Protein 4HYN (pdb70)

Radius of gyration: 26.07 Å; Cα contacts (8 Å, |Δi|>4): 715; chains: 2; bounding box: 44×56×79 Å

Structure (mmCIF, N/CA/C/O backbone):
data_4HYN
#
_entry.id   4HYN
#
_cell.length_a   49.750
_cell.length_b   85.890
_cell.length_c   119.940
_cell.angle_alpha   90.00
_cell.angle_beta   90.00
_cell.angle_gamma   90.00
#
_symmetry.space_group_name_H-M   'P 21 21 21'
#
loop_
_entity.id
_entity.type
_entity.pdbx_description
1 polymer 'CheC, inhibitor of MCP methylation / FliN fusion protein'
2 water water
#
loop_
_atom_site.group_PDB
_atom_site.id
_atom_site.type_symbol
_atom_site.label_atom_id
_atom_site.label_alt_id
_atom_site.label_comp_id
_atom_site.label_asym_id
_atom_site.label_entity_id
_atom_site.label_seq_id
_atom_site.pdbx_PDB_ins_code
_atom_site.Cartn_x
_atom_site.Cartn_y
_atom_site.Cartn_z
_atom_site.occupancy
_atom_site.B_iso_or_equiv
_atom_site.auth_seq_id
_atom_site.auth_comp_id
_atom_site.auth_asym_id
_atom_site.auth_atom_id
_atom_site.pdbx_PDB_model_num
ATOM 1 N N . ALA A 1 1 A -13.867 35.520 11.520 1.00 41.95 1 ALA A N 1
ATOM 2 C CA . ALA A 1 1 A -13.095 36.251 12.568 1.00 42.16 1 ALA A CA 1
ATOM 3 C C . ALA A 1 1 A -12.964 35.441 13.869 1.00 41.19 1 ALA A C 1
ATOM 4 O O . ALA A 1 1 A -11.857 35.243 14.373 1.00 42.04 1 ALA A O 1
ATOM 14 N N . VAL A 1 3 ? -12.935 32.076 15.785 1.00 28.94 24 VAL A N 1
ATOM 15 C CA . VAL A 1 3 ? -12.714 30.658 15.554 1.00 24.67 24 VAL A CA 1
ATOM 16 C C . VAL A 1 3 ? -13.321 29.699 16.575 1.00 22.25 24 VAL A C 1
ATOM 17 O O . VAL A 1 3 ? -13.537 28.537 16.260 1.00 24.17 24 VAL A O 1
ATOM 21 N N . LEU A 1 4 ? -13.605 30.173 17.783 1.00 18.43 25 LEU A N 1
ATOM 22 C CA . LEU A 1 4 ? -14.165 29.313 18.828 1.00 17.42 25 LEU A CA 1
ATOM 23 C C . LEU A 1 4 ? -15.693 29.207 18.830 1.00 17.34 25 LEU A C 1
ATOM 24 O O . LEU A 1 4 ? -16.386 30.213 18.952 1.00 18.05 25 LEU A O 1
ATOM 29 N N . THR A 1 5 ? -16.209 27.983 18.730 1.00 17.07 26 THR A N 1
ATOM 30 C CA . THR A 1 5 ? -17.656 27.748 18.736 1.00 16.25 26 THR A CA 1
ATOM 31 C C . THR A 1 5 ? -18.199 27.737 20.155 1.00 16.67 26 THR A C 1
ATOM 32 O O . THR A 1 5 ? -17.445 27.622 21.123 1.00 17.08 26 THR A O 1
ATOM 36 N N . PRO A 1 6 ? -19.524 27.868 20.302 1.00 16.25 27 PRO A N 1
ATOM 37 C CA . PRO A 1 6 ? -20.094 27.852 21.651 1.00 16.85 27 PRO A CA 1
ATOM 38 C C . PRO A 1 6 ? -19.773 26.546 22.384 1.00 18.43 27 PRO A C 1
ATOM 39 O O . PRO A 1 6 ? -19.562 26.552 23.600 1.00 19.82 27 PRO A O 1
ATOM 43 N N . GLU A 1 7 ? -19.694 25.442 21.638 1.00 19.60 28 GLU A N 1
ATOM 44 C CA . GLU A 1 7 ? -19.362 24.137 22.218 1.00 21.40 28 GLU A CA 1
ATOM 45 C C . GLU A 1 7 ? -17.970 24.152 22.833 1.00 20.58 28 GLU A C 1
ATOM 46 O O . GLU A 1 7 ? -17.767 23.634 23.934 1.00 19.99 28 GLU A O 1
ATOM 52 N N . GLU A 1 8 ? -17.011 24.736 22.115 1.00 20.35 29 GLU A N 1
ATOM 53 C CA . GLU A 1 8 ? -15.635 24.819 22.600 1.00 20.29 29 GLU A CA 1
ATOM 54 C C . GLU A 1 8 ? -15.543 25.703 23.838 1.00 20.94 29 GLU A C 1
ATOM 55 O O . GLU A 1 8 ? -14.800 25.395 24.767 1.00 20.41 29 GLU A O 1
ATOM 61 N N . LYS A 1 9 ? -16.317 26.787 23.856 1.00 21.21 30 LYS A N 1
ATOM 62 C CA . LYS A 1 9 ? -16.345 27.683 25.003 1.00 20.81 30 LYS A CA 1
ATOM 63 C C . LYS A 1 9 ? -17.004 26.973 26.183 1.00 20.82 30 LYS A C 1
ATOM 64 O O . LYS A 1 9 ? -16.609 27.184 27.323 1.00 21.02 30 LYS A O 1
ATOM 70 N N . ASP A 1 10 ? -18.033 26.168 25.913 1.00 21.27 31 ASP A N 1
ATOM 71 C CA . ASP A 1 10 ? -18.713 25.419 26.976 1.00 22.24 31 ASP A CA 1
ATOM 72 C C . ASP A 1 10 ? -17.771 24.375 27.590 1.00 19.53 31 ASP A C 1
ATOM 73 O O . ASP A 1 10 ? -17.820 24.119 28.792 1.00 18.00 31 ASP A O 1
ATOM 86 N N . ILE A 1 12 ? -14.522 24.681 27.789 1.00 18.02 33 ILE A N 1
ATOM 87 C CA . ILE A 1 12 ? -13.585 25.482 28.573 1.00 17.12 33 ILE A CA 1
ATOM 88 C C . ILE A 1 12 ? -14.124 25.682 29.985 1.00 18.55 33 ILE A C 1
ATOM 89 O O . ILE A 1 12 ? -13.390 25.543 30.966 1.00 18.23 33 ILE A O 1
ATOM 94 N N . GLY A 1 13 ? -15.406 26.035 30.072 1.00 18.00 34 GLY A N 1
ATOM 95 C CA . GLY A 1 13 ? -16.027 26.258 31.362 1.00 18.32 34 GLY A CA 1
ATOM 96 C C . GLY A 1 13 ? -16.141 24.989 32.182 1.00 18.53 34 GLY A C 1
ATOM 97 O O . GLY A 1 13 ? -15.855 24.980 33.379 1.00 19.41 34 GLY A O 1
ATOM 98 N N . GLU A 1 14 ? -16.539 23.907 31.526 1.00 18.09 35 GLU A N 1
ATOM 99 C CA . GLU A 1 14 ? -16.707 22.631 32.190 1.00 18.92 35 GLU A CA 1
ATOM 100 C C . GLU A 1 14 ? -15.396 22.046 32.701 1.00 19.67 35 GLU A C 1
ATOM 101 O O . GLU A 1 14 ? -15.287 21.718 33.883 1.00 19.38 35 GLU A O 1
ATOM 107 N N . ILE A 1 15 ? -14.388 21.955 31.838 1.00 20.75 36 ILE A N 1
ATOM 108 C CA . ILE A 1 15 ? -13.101 21.421 32.266 1.00 21.33 36 ILE A CA 1
ATOM 109 C C . ILE A 1 15 ? -12.448 22.399 33.261 1.00 22.27 36 ILE A C 1
ATOM 110 O O . ILE A 1 15 ? -11.726 21.986 34.164 1.00 23.85 36 ILE A O 1
ATOM 115 N N . GLY A 1 16 ? -12.745 23.689 33.114 1.00 21.93 37 GLY A N 1
ATOM 116 C CA . GLY A 1 16 ? -12.204 24.696 34.015 1.00 18.80 37 GLY A CA 1
ATOM 117 C C . GLY A 1 16 ? -12.746 24.498 35.421 1.00 17.70 37 GLY A C 1
ATOM 118 O O . GLY A 1 16 ? -12.017 24.663 36.392 1.00 17.30 37 GLY A O 1
ATOM 119 N N . ASN A 1 17 ? -14.021 24.135 35.539 1.00 14.92 38 ASN A N 1
ATOM 120 C CA . ASN A 1 17 ? -14.612 23.902 36.853 1.00 16.02 38 ASN A CA 1
ATOM 121 C C . ASN A 1 17 ? -13.989 22.678 37.525 1.00 16.00 38 ASN A C 1
ATOM 122 O O . ASN A 1 17 ? -13.788 22.662 38.743 1.00 16.58 38 ASN A O 1
ATOM 127 N N . ILE A 1 18 ? -13.655 21.673 36.726 1.00 13.56 39 ILE A N 1
ATOM 128 C CA . ILE A 1 18 ? -13.062 20.459 37.249 1.00 14.25 39 ILE A CA 1
ATOM 129 C C . ILE A 1 18 ? -11.582 20.627 37.560 1.00 15.10 39 ILE A C 1
ATOM 130 O O . ILE A 1 18 ? -11.141 20.352 38.671 1.00 14.99 39 ILE A O 1
ATOM 135 N N . ALA A 1 19 ? -10.816 21.081 36.577 1.00 16.48 40 ALA A N 1
ATOM 136 C CA . ALA A 1 19 ? -9.381 21.265 36.758 1.00 19.04 40 ALA A CA 1
ATOM 137 C C . ALA A 1 19 ? -9.066 22.324 37.815 1.00 22.02 40 ALA A C 1
ATOM 138 O O . ALA A 1 19 ? -8.436 22.015 38.829 1.00 23.29 40 ALA A O 1
ATOM 148 N N . GLY A 1 21 ? -11.008 23.510 39.858 1.00 21.64 42 GLY A N 1
ATOM 149 C CA . GLY A 1 21 ? -11.701 23.117 41.069 1.00 19.62 42 GLY A CA 1
ATOM 150 C C . GLY A 1 21 ? -10.817 22.168 41.857 1.00 19.38 42 GLY A C 1
ATOM 151 O O . GLY A 1 21 ? -10.842 22.154 43.081 1.00 18.11 42 GLY A O 1
ATOM 152 N N . SER A 1 22 ? -10.031 21.369 41.139 1.00 19.77 43 SER A N 1
ATOM 153 C CA . SER A 1 22 ? -9.107 20.426 41.759 1.00 19.73 43 SER A CA 1
ATOM 154 C C . SER A 1 22 ? -7.967 21.237 42.399 1.00 18.00 43 SER A C 1
ATOM 155 O O . SER A 1 22 ? -7.533 20.958 43.519 1.00 16.39 43 SER A O 1
ATOM 158 N N . ALA A 1 23 ? -7.536 22.281 41.700 1.00 16.89 44 ALA A N 1
ATOM 159 C CA . ALA A 1 23 ? -6.482 23.158 42.193 1.00 19.24 44 ALA A CA 1
ATOM 160 C C . ALA A 1 23 ? -6.925 23.845 43.488 1.00 20.57 44 ALA A C 1
ATOM 161 O O . ALA A 1 23 ? -6.109 24.122 44.367 1.00 20.32 44 ALA A O 1
ATOM 163 N N . ALA A 1 24 ? -8.227 24.101 43.594 1.00 22.01 45 ALA A N 1
ATOM 164 C CA . ALA A 1 24 ? -8.808 24.752 44.762 1.00 23.14 45 ALA A CA 1
ATOM 165 C C . ALA A 1 24 ? -8.855 23.815 45.961 1.00 24.42 45 ALA A C 1
ATOM 166 O O . ALA A 1 24 ? -8.650 24.247 47.103 1.00 23.80 45 ALA A O 1
ATOM 168 N N . THR A 1 25 ? -9.106 22.536 45.687 1.00 24.51 46 THR A N 1
ATOM 169 C CA . THR A 1 25 ? -9.191 21.514 46.723 1.00 25.58 46 THR A CA 1
ATOM 170 C C . THR A 1 25 ? -7.853 21.237 47.402 1.00 26.63 46 THR A C 1
ATOM 171 O O . THR A 1 25 ? -7.811 21.023 48.616 1.00 27.34 46 THR A O 1
ATOM 175 N N . THR A 1 26 ? -6.770 21.207 46.625 1.00 28.00 47 THR A N 1
ATOM 176 C CA . THR A 1 26 ? -5.443 20.973 47.198 1.00 29.79 47 THR A CA 1
ATOM 177 C C . THR A 1 26 ? -5.024 22.221 47.967 1.00 28.86 47 THR A C 1
ATOM 178 O O . THR A 1 26 ? -4.397 22.137 49.018 1.00 29.79 47 THR A O 1
ATOM 182 N N . LEU A 1 27 ? -5.413 23.375 47.437 1.00 28.96 48 LEU A N 1
ATOM 183 C CA . LEU A 1 27 ? -5.127 24.668 48.039 1.00 28.06 48 LEU A CA 1
ATOM 184 C C . LEU A 1 27 ? -5.854 24.736 49.371 1.00 27.95 48 LEU A C 1
ATOM 185 O O . LEU A 1 27 ? -5.332 25.241 50.362 1.00 28.18 48 LEU A O 1
ATOM 190 N N . SER A 1 28 ? -7.067 24.199 49.371 1.00 28.29 49 SER A N 1
ATOM 191 C CA . SER A 1 28 ? -7.918 24.163 50.543 1.00 28.99 49 SER A CA 1
ATOM 192 C C . SER A 1 28 ? -7.334 23.216 51.577 1.00 31.38 49 SER A C 1
ATOM 193 O O . SER A 1 28 ? -7.527 23.391 52.776 1.00 29.70 49 SER A O 1
ATOM 204 N N . ILE A 1 30 ? -4.090 22.566 51.947 1.00 36.43 51 ILE A N 1
ATOM 205 C CA . ILE A 1 30 ? -2.888 23.208 52.460 1.00 36.72 51 ILE A CA 1
ATOM 206 C C . ILE A 1 30 ? -3.308 24.200 53.547 1.00 36.55 51 ILE A C 1
ATOM 207 O O . ILE A 1 30 ? -2.683 24.279 54.618 1.00 35.70 51 ILE A O 1
ATOM 212 N N . LEU A 1 31 ? -4.346 24.976 53.239 1.00 36.75 52 LEU A N 1
ATOM 213 C CA . LEU A 1 31 ? -4.904 25.960 54.164 1.00 37.26 52 LEU A CA 1
ATOM 214 C C . LEU A 1 31 ? -6.010 25.248 54.947 1.00 38.19 52 LEU A C 1
ATOM 215 O O . LEU A 1 31 ? -6.345 24.098 54.648 1.00 40.04 52 LEU A O 1
ATOM 220 N N . GLY A 1 32 ? -6.584 25.883 55.957 1.00 38.24 53 GLY A N 1
ATOM 221 C CA . GLY A 1 32 ? -7.624 25.171 56.692 1.00 37.43 53 GLY A CA 1
ATOM 222 C C . GLY A 1 32 ? -9.003 25.694 56.367 1.00 35.29 53 GLY A C 1
ATOM 223 O O . GLY A 1 32 ? -9.932 25.537 57.160 1.00 35.98 53 GLY A O 1
ATOM 224 N N . ARG A 1 33 ? -9.122 26.311 55.193 1.00 34.18 54 ARG A N 1
ATOM 225 C CA . ARG A 1 33 ? -10.364 26.927 54.748 1.00 33.39 54 ARG A CA 1
ATOM 226 C C . ARG A 1 33 ? -10.958 26.295 53.498 1.00 32.30 54 ARG A C 1
ATOM 227 O O . ARG A 1 33 ? -10.243 25.752 52.641 1.00 31.48 54 ARG A O 1
ATOM 235 N N . ASP A 1 34 ? -12.280 26.375 53.409 1.00 30.19 55 ASP A N 1
ATOM 236 C CA . ASP A 1 34 ? -13.007 25.868 52.261 1.00 30.30 55 ASP A CA 1
ATOM 237 C C . ASP A 1 34 ? -12.816 26.845 51.109 1.00 29.40 55 ASP A C 1
ATOM 238 O O . ASP A 1 34 ? -12.872 28.060 51.297 1.00 28.65 55 ASP A O 1
ATOM 243 N N . ILE A 1 35 ? -12.549 26.314 49.923 1.00 27.77 56 ILE A N 1
ATOM 244 C CA . ILE A 1 35 ? -12.348 27.165 48.764 1.00 25.82 56 ILE A CA 1
ATOM 245 C C . ILE A 1 35 ? -13.124 26.641 47.573 1.00 25.20 56 ILE A C 1
ATOM 246 O O . ILE A 1 35 ? -13.012 25.474 47.205 1.00 25.42 56 ILE A O 1
ATOM 251 N N . HIS A 1 36 ? -13.939 27.510 46.995 1.00 24.89 57 HIS A N 1
ATOM 252 C CA . HIS A 1 36 ? -14.740 27.141 45.845 1.00 25.53 57 HIS A CA 1
ATOM 253 C C . HIS A 1 36 ? -14.402 28.011 44.645 1.00 24.53 57 HIS A C 1
ATOM 254 O O . HIS A 1 36 ? -14.083 29.192 44.785 1.00 25.58 57 HIS A O 1
ATOM 261 N N . ILE A 1 37 ? -14.482 27.423 43.461 1.00 23.77 58 ILE A N 1
ATOM 262 C CA . ILE A 1 37 ? -14.194 28.147 42.238 1.00 25.07 58 ILE A CA 1
ATOM 263 C C . ILE A 1 37 ? -15.271 27.951 41.174 1.00 23.87 58 ILE A C 1
ATOM 264 O O . ILE A 1 37 ? -15.846 26.876 41.038 1.00 25.06 58 ILE A O 1
ATOM 269 N N . THR A 1 38 ? -15.571 29.031 40.465 1.00 23.48 59 THR A N 1
ATOM 270 C CA . THR A 1 38 ? -16.579 29.045 39.413 1.00 23.12 59 THR A CA 1
ATOM 271 C C . THR A 1 38 ? -15.993 29.744 38.182 1.00 19.91 59 THR A C 1
ATOM 272 O O . THR A 1 38 ? -15.011 30.469 38.293 1.00 18.93 59 THR A O 1
ATOM 276 N N . VAL A 1 39 ? -16.563 29.477 37.011 1.00 18.20 60 VAL A N 1
ATOM 277 C CA . VAL A 1 39 ? -16.104 30.082 35.759 1.00 18.15 60 VAL A CA 1
ATOM 278 C C . VAL A 1 39 ? -17.253 30.836 35.088 1.00 19.15 60 VAL A C 1
ATOM 279 O O . VAL A 1 39 ? -17.892 30.321 34.163 1.00 20.52 60 VAL A O 1
ATOM 283 N N . PRO A 1 40 ? -17.501 32.087 35.511 1.00 18.94 61 PRO A N 1
ATOM 284 C CA . PRO A 1 40 ? -18.586 32.903 34.946 1.00 19.48 61 PRO A CA 1
ATOM 285 C C . PRO A 1 40 ? -18.403 33.335 33.495 1.00 19.66 61 PRO A C 1
ATOM 286 O O . PRO A 1 40 ? -19.371 33.439 32.749 1.00 22.09 61 PRO A O 1
ATOM 290 N N . THR A 1 41 ? -17.161 33.537 33.081 1.00 18.69 62 THR A N 1
ATOM 291 C CA . THR A 1 41 ? -16.907 34.027 31.738 1.00 17.30 62 THR A CA 1
ATOM 292 C C . THR A 1 41 ? -15.840 33.299 30.920 1.00 15.02 62 THR A C 1
ATOM 293 O O . THR A 1 41 ? -14.895 32.739 31.469 1.00 12.15 62 THR A O 1
ATOM 297 N N . VAL A 1 42 ? -16.071 33.251 29.606 1.00 13.49 63 VAL A N 1
ATOM 298 C CA . VAL A 1 42 ? -15.155 32.667 28.624 1.00 13.70 63 VAL A CA 1
ATOM 299 C C . VAL A 1 42 ? -15.278 33.596 27.415 1.00 14.07 63 VAL A C 1
ATOM 300 O O . VAL A 1 42 ? -16.320 33.665 26.763 1.00 13.44 63 VAL A O 1
ATOM 304 N N . ARG A 1 43 ? -14.207 34.322 27.136 1.00 15.02 64 ARG A N 1
ATOM 305 C CA . ARG A 1 43 ? -14.193 35.299 26.057 1.00 16.24 64 ARG A CA 1
ATOM 306 C C . ARG A 1 43 ? -13.127 35.041 24.993 1.00 16.27 64 ARG A C 1
ATOM 307 O O . ARG A 1 43 ? -11.991 34.717 25.316 1.00 16.39 64 ARG A O 1
ATOM 315 N N . GLU A 1 44 ? -13.515 35.137 23.725 1.00 16.35 65 GLU A N 1
ATOM 316 C CA . GLU A 1 44 ? -12.563 34.956 22.643 1.00 17.61 65 GLU A CA 1
ATOM 317 C C . GLU A 1 44 ? -12.002 36.337 22.345 1.00 19.08 65 GLU A C 1
ATOM 318 O O . GLU A 1 44 ? -12.746 37.314 22.278 1.00 20.24 65 GLU A O 1
ATOM 324 N N . GLU A 1 45 ? -10.693 36.409 22.137 1.00 19.45 66 GLU A N 1
ATOM 325 C CA . GLU A 1 45 ? -10.041 37.688 21.916 1.00 19.81 66 GLU A CA 1
ATOM 326 C C . GLU A 1 45 ? -8.851 37.583 20.969 1.00 18.13 66 GLU A C 1
ATOM 327 O O . GLU A 1 45 ? -8.150 36.576 20.958 1.00 17.35 66 GLU A O 1
ATOM 333 N N . LYS A 1 46 ? -8.653 38.606 20.142 1.00 16.03 67 LYS A N 1
ATOM 334 C CA . LYS A 1 46 ? -7.486 38.629 19.265 1.00 15.74 67 LYS A CA 1
ATOM 335 C C . LYS A 1 46 ? -6.302 38.870 20.209 1.00 13.10 67 LYS A C 1
ATOM 336 O O . LYS A 1 46 ? -6.431 39.607 21.187 1.00 8.94 67 LYS A O 1
ATOM 350 N N . LYS A 1 48 ? -3.678 40.695 19.910 1.00 15.36 69 LYS A N 1
ATOM 351 C CA . LYS A 1 48 ? -3.289 42.098 20.005 1.00 17.06 69 LYS A CA 1
ATOM 352 C C . LYS A 1 48 ? -4.096 42.911 21.004 1.00 17.32 69 LYS A C 1
ATOM 353 O O . LYS A 1 48 ? -3.646 43.971 21.434 1.00 17.98 69 LYS A O 1
ATOM 359 N N . ASN A 1 49 ? -5.276 42.422 21.380 1.00 17.17 70 ASN A N 1
ATOM 360 C CA . ASN A 1 49 ? -6.119 43.148 22.324 1.00 15.95 70 ASN A CA 1
ATOM 361 C C . ASN A 1 49 ? -6.067 42.658 23.763 1.00 16.47 70 ASN A C 1
ATOM 362 O O . ASN A 1 49 ? -6.643 43.297 24.643 1.00 18.61 70 ASN A O 1
ATOM 367 N N . VAL A 1 50 ? -5.373 41.551 24.021 1.00 14.59 71 VAL A N 1
ATOM 368 C CA . VAL A 1 50 ? -5.316 41.010 25.381 1.00 14.20 71 VAL A CA 1
ATOM 369 C C . VAL A 1 50 ? -4.779 41.974 26.441 1.00 14.63 71 VAL A C 1
ATOM 370 O O . VAL A 1 50 ? -5.418 42.172 27.480 1.00 13.16 71 VAL A O 1
ATOM 374 N N . LYS A 1 51 ? -3.626 42.584 26.174 1.00 13.36 72 LYS A N 1
ATOM 375 C CA . LYS A 1 51 ? -3.031 43.516 27.124 1.00 14.59 72 LYS A CA 1
ATOM 376 C C . LYS A 1 51 ? -3.986 44.633 27.558 1.00 16.59 72 LYS A C 1
ATOM 377 O O . LYS A 1 51 ? -4.018 45.004 28.737 1.00 16.99 72 LYS A O 1
ATOM 383 N N . SER A 1 52 ? -4.779 45.152 26.621 1.00 17.55 73 SER A N 1
ATOM 384 C CA . SER A 1 52 ? -5.715 46.230 26.941 1.00 20.48 73 SER A CA 1
ATOM 385 C C . SER A 1 52 ? -6.863 45.794 27.858 1.00 21.68 73 SER A C 1
ATOM 386 O O . SER A 1 52 ? -7.630 46.635 28.331 1.00 23.46 73 SER A O 1
ATOM 389 N N . ASP A 1 53 ? -6.999 44.487 28.086 1.00 21.57 74 ASP A N 1
ATOM 390 C CA . ASP A 1 53 ? -8.046 43.964 28.960 1.00 21.20 74 ASP A CA 1
ATOM 391 C C . ASP A 1 53 ? -7.692 44.126 30.430 1.00 20.98 74 ASP A C 1
ATOM 392 O O . ASP A 1 53 ? -8.575 44.101 31.286 1.00 21.59 74 ASP A O 1
ATOM 397 N N . PHE A 1 54 ? -6.397 44.234 30.721 1.00 20.41 75 PHE A N 1
ATOM 398 C CA . PHE A 1 54 ? -5.921 44.383 32.093 1.00 18.32 75 PHE A CA 1
ATOM 399 C C . PHE A 1 54 ? -5.258 45.737 32.291 1.00 19.63 75 PHE A C 1
ATOM 400 O O . PHE A 1 54 ? -4.713 46.307 31.355 1.00 21.45 75 PHE A O 1
ATOM 408 N N . SER A 1 55 ? -5.301 46.243 33.519 1.00 20.18 76 SER A N 1
ATOM 409 C CA . SER A 1 55 ? -4.690 47.527 33.843 1.00 21.97 76 SER A CA 1
ATOM 410 C C . SER A 1 55 ? -3.916 47.406 35.150 1.00 20.90 76 SER A C 1
ATOM 411 O O . SER A 1 55 ? -4.081 46.437 35.894 1.00 20.84 76 SER A O 1
ATOM 414 N N . GLY A 1 56 ? -3.062 48.384 35.420 1.00 20.52 77 GLY A N 1
ATOM 415 C CA . GLY A 1 56 ? -2.278 48.359 36.641 1.00 21.70 77 GLY A CA 1
ATOM 416 C C . GLY A 1 56 ? -1.169 47.324 36.637 1.00 22.31 77 GLY A C 1
ATOM 417 O O . GLY A 1 56 ? -0.982 46.596 35.667 1.00 23.72 77 GLY A O 1
ATOM 418 N N . GLU A 1 57 ? -0.413 47.285 37.725 1.00 23.58 78 GLU A N 1
ATOM 419 C CA . GLU A 1 57 ? 0.696 46.350 37.872 1.00 24.91 78 GLU A CA 1
ATOM 420 C C . GLU A 1 57 ? 0.124 45.041 38.423 1.00 24.11 78 GLU A C 1
ATOM 421 O O . GLU A 1 57 ? -0.486 45.030 39.493 1.00 24.32 78 GLU A O 1
ATOM 427 N N . GLN A 1 58 ? 0.286 43.954 37.672 1.00 22.06 79 GLN A N 1
ATOM 428 C CA . GLN A 1 58 ? -0.234 42.656 38.085 1.00 20.61 79 GLN A CA 1
ATOM 429 C C . GLN A 1 58 ? 0.777 41.517 38.008 1.00 20.57 79 GLN A C 1
ATOM 430 O O . GLN A 1 58 ? 1.877 41.678 37.487 1.00 20.86 79 GLN A O 1
ATOM 436 N N . VAL A 1 59 ? 0.388 40.358 38.529 1.00 19.89 80 VAL A N 1
ATOM 437 C CA . VAL A 1 59 ? 1.250 39.187 38.529 1.00 18.30 80 VAL A CA 1
ATOM 438 C C . VAL A 1 59 ? 0.776 38.173 37.502 1.00 18.71 80 VAL A C 1
ATOM 439 O O . VAL A 1 59 ? -0.398 37.814 37.477 1.00 19.23 80 VAL A O 1
ATOM 443 N N . VAL A 1 60 ? 1.680 37.755 36.621 1.00 18.31 81 VAL A N 1
ATOM 444 C CA . VAL A 1 60 ? 1.341 36.770 35.607 1.00 18.61 81 VAL A CA 1
ATOM 445 C C . VAL A 1 60 ? 2.129 35.506 35.884 1.00 20.50 81 VAL A C 1
ATOM 446 O O . VAL A 1 60 ? 3.351 35.543 36.061 1.00 21.59 81 VAL A O 1
ATOM 450 N N . VAL A 1 61 ? 1.405 34.401 36.020 1.00 21.22 82 VAL A N 1
ATOM 451 C CA . VAL A 1 61 ? 2.017 33.111 36.293 1.00 21.79 82 VAL A CA 1
ATOM 452 C C . VAL A 1 61 ? 1.785 32.268 35.054 1.00 22.39 82 VAL A C 1
ATOM 453 O O . VAL A 1 61 ? 0.642 32.026 34.667 1.00 25.26 82 VAL A O 1
ATOM 457 N N . SER A 1 62 ? 2.868 31.850 34.411 1.00 21.24 83 SER A N 1
ATOM 458 C CA . SER A 1 62 ? 2.743 31.052 33.206 1.00 21.43 83 SER A CA 1
ATOM 459 C C . SER A 1 62 ? 3.390 29.685 33.322 1.00 20.86 83 SER A C 1
ATOM 460 O O . SER A 1 62 ? 4.388 29.498 34.025 1.00 22.16 83 SER A O 1
ATOM 463 N N . VAL A 1 63 ? 2.817 28.741 32.594 1.00 18.54 84 VAL A N 1
ATOM 464 C CA . VAL A 1 63 ? 3.289 27.378 32.580 1.00 19.23 84 VAL A CA 1
ATOM 465 C C . VAL A 1 63 ? 3.302 26.890 31.121 1.00 20.50 84 VAL A C 1
ATOM 466 O O . VAL A 1 63 ? 2.441 27.254 30.313 1.00 19.47 84 VAL A O 1
ATOM 470 N N . GLU A 1 64 ? 4.329 26.131 30.768 1.00 22.22 85 GLU A N 1
ATOM 471 C CA . GLU A 1 64 ? 4.457 25.616 29.414 1.00 24.40 85 GLU A CA 1
ATOM 472 C C . GLU A 1 64 ? 3.984 24.168 29.352 1.00 25.10 85 GLU A C 1
ATOM 473 O O . GLU A 1 64 ? 4.414 23.332 30.148 1.00 24.13 85 GLU A O 1
ATOM 479 N N . TYR A 1 65 ? 3.078 23.889 28.419 1.00 26.65 86 TYR A N 1
ATOM 480 C CA . TYR A 1 65 ? 2.544 22.542 28.230 1.00 28.87 86 TYR A CA 1
ATOM 481 C C . TYR A 1 65 ? 3.407 21.710 27.291 1.00 29.74 86 TYR A C 1
ATOM 482 O O . TYR A 1 65 ? 3.823 22.182 26.234 1.00 31.18 86 TYR A O 1
ATOM 491 N N . THR A 1 66 ? 3.646 20.459 27.670 1.00 31.60 87 THR A N 1
ATOM 492 C CA . THR A 1 66 ? 4.455 19.549 26.868 1.00 34.19 87 THR A CA 1
ATOM 493 C C . THR A 1 66 ? 3.804 18.164 26.733 1.00 34.35 87 THR A C 1
ATOM 494 O O . THR A 1 66 ? 3.107 17.711 27.642 1.00 33.85 87 THR A O 1
ATOM 498 N N . GLU A 1 67 ? 4.031 17.523 25.582 1.00 35.27 88 GLU A N 1
ATOM 499 C CA . GLU A 1 67 ? 3.497 16.195 25.233 1.00 36.57 88 GLU A CA 1
ATOM 500 C C . GLU A 1 67 ? 2.035 15.977 25.603 1.00 35.63 88 GLU A C 1
ATOM 501 O O . GLU A 1 67 ? 1.698 15.751 26.762 1.00 37.58 88 GLU A O 1
ATOM 507 N N . GLY A 1 68 ? 1.173 15.996 24.597 1.00 33.52 89 GLY A N 1
ATOM 508 C CA . GLY A 1 68 ? -0.250 15.843 24.847 1.00 31.45 89 GLY A CA 1
ATOM 509 C C . GLY A 1 68 ? -0.840 17.170 24.432 1.00 29.74 89 GLY A C 1
ATOM 510 O O . GLY A 1 68 ? -1.748 17.232 23.604 1.00 29.75 89 GLY A O 1
ATOM 511 N N . LEU A 1 69 ? -0.303 18.234 25.021 1.00 26.98 90 LEU A N 1
ATOM 512 C CA . LEU A 1 69 ? -0.692 19.603 24.707 1.00 25.96 90 LEU A CA 1
ATOM 513 C C . LEU A 1 69 ? 0.593 20.412 24.624 1.00 26.53 90 LEU A C 1
ATOM 514 O O . LEU A 1 69 ? 1.563 20.121 25.327 1.00 25.86 90 LEU A O 1
ATOM 519 N N . GLU A 1 70 ? 0.616 21.389 23.726 1.00 27.06 91 GLU A N 1
ATOM 520 C CA . GLU A 1 70 ? 1.782 22.251 23.559 1.00 27.33 91 GLU A CA 1
ATOM 521 C C . GLU A 1 70 ? 1.331 23.692 23.498 1.00 24.87 91 GLU A C 1
ATOM 522 O O . GLU A 1 70 ? 0.515 24.065 22.664 1.00 24.90 91 GLU A O 1
ATOM 528 N N . GLY A 1 71 ? 1.855 24.505 24.398 1.00 24.35 92 GLY A N 1
ATOM 529 C CA . GLY A 1 71 ? 1.477 25.897 24.403 1.00 20.98 92 GLY A CA 1
ATOM 530 C C . GLY A 1 71 ? 1.675 26.560 25.743 1.00 20.00 92 GLY A C 1
ATOM 531 O O . GLY A 1 71 ? 1.999 25.910 26.749 1.00 17.60 92 GLY A O 1
ATOM 532 N N . LEU A 1 72 ? 1.474 27.873 25.740 1.00 18.02 93 LEU A N 1
ATOM 533 C CA . LEU A 1 72 ? 1.622 28.683 26.928 1.00 17.61 93 LEU A CA 1
ATOM 534 C C . LEU A 1 72 ? 0.278 28.852 27.635 1.00 16.94 93 LEU A C 1
ATOM 535 O O . LEU A 1 72 ? -0.747 29.078 27.002 1.00 17.24 93 LEU A O 1
ATOM 540 N N . ASN A 1 73 ? 0.301 28.704 28.952 1.00 18.14 94 ASN A N 1
ATOM 541 C CA . ASN A 1 73 ? -0.883 28.823 29.792 1.00 18.83 94 ASN A CA 1
ATOM 542 C C . ASN A 1 73 ? -0.541 29.932 30.789 1.00 17.71 94 ASN A C 1
ATOM 543 O O . ASN A 1 73 ? 0.378 29.796 31.599 1.00 16.51 94 ASN A O 1
ATOM 548 N N . VAL A 1 74 ? -1.293 31.025 30.718 1.00 15.58 95 VAL A N 1
ATOM 549 C CA . VAL A 1 74 ? -1.052 32.184 31.561 1.00 14.08 95 VAL A CA 1
ATOM 550 C C . VAL A 1 74 ? -2.161 32.512 32.545 1.00 14.85 95 VAL A C 1
ATOM 551 O O . VAL A 1 74 ? -3.337 32.515 32.189 1.00 14.83 95 VAL A O 1
ATOM 555 N N . LEU A 1 75 ? -1.764 32.793 33.785 1.00 14.32 96 LEU A N 1
ATOM 556 C CA . LEU A 1 75 ? -2.690 33.184 34.842 1.00 15.13 96 LEU A CA 1
ATOM 557 C C . LEU A 1 75 ? -2.376 34.630 35.207 1.00 15.55 96 LEU A C 1
ATOM 558 O O . LEU A 1 75 ? -1.211 34.988 35.404 1.00 13.73 96 LEU A O 1
ATOM 563 N N . VAL A 1 76 ? -3.411 35.458 35.277 1.00 15.22 97 VAL A N 1
ATOM 564 C CA . VAL A 1 76 ? -3.246 36.868 35.608 1.00 14.98 97 VAL A CA 1
ATOM 565 C C . VAL A 1 76 ? -3.955 37.178 36.920 1.00 16.42 97 VAL A C 1
ATOM 566 O O . VAL A 1 76 ? -5.183 37.117 37.010 1.00 17.16 97 VAL A O 1
ATOM 570 N N . LEU A 1 77 ? -3.162 37.510 37.932 1.00 17.73 98 LEU A N 1
ATOM 571 C CA . LEU A 1 77 ? -3.670 37.822 39.262 1.00 19.53 98 LEU A CA 1
ATOM 572 C C . LEU A 1 77 ? -3.295 39.251 39.661 1.00 20.91 98 LEU A C 1
ATOM 573 O O . LEU A 1 77 ? -2.165 39.699 39.426 1.00 19.94 98 LEU A O 1
ATOM 578 N N . ASP A 1 78 ? -4.234 39.963 40.279 1.00 21.88 99 ASP A N 1
ATOM 579 C CA . ASP A 1 78 ? -3.959 41.329 40.701 1.00 24.13 99 ASP A CA 1
ATOM 580 C C . ASP A 1 78 ? -3.245 41.386 42.052 1.00 24.46 99 ASP A C 1
ATOM 581 O O . ASP A 1 78 ? -3.353 40.461 42.870 1.00 22.75 99 ASP A O 1
ATOM 586 N N . LYS A 1 79 ? -2.480 42.459 42.250 1.00 24.88 100 LYS A N 1
ATOM 587 C CA . LYS A 1 79 ? -1.717 42.674 43.477 1.00 26.10 100 LYS A CA 1
ATOM 588 C C . LYS A 1 79 ? -2.458 42.331 44.764 1.00 24.95 100 LYS A C 1
ATOM 589 O O . LYS A 1 79 ? -1.889 41.702 45.654 1.00 25.28 100 LYS A O 1
ATOM 595 N N . LYS A 1 80 ? -3.729 42.712 44.848 1.00 24.23 101 LYS A N 1
ATOM 596 C CA . LYS A 1 80 ? -4.518 42.435 46.040 1.00 24.65 101 LYS A CA 1
ATOM 597 C C . LYS A 1 80 ? -4.748 40.959 46.283 1.00 23.20 101 LYS A C 1
ATOM 598 O O . LYS A 1 80 ? -4.652 40.509 47.420 1.00 26.61 101 LYS A O 1
ATOM 604 N N . LEU A 1 81 ? -5.037 40.206 45.224 1.00 21.58 102 LEU A N 1
ATOM 605 C CA . LEU A 1 81 ? -5.268 38.769 45.350 1.00 20.20 102 LEU A CA 1
ATOM 606 C C . LEU A 1 81 ? -3.962 38.078 45.735 1.00 19.57 102 LEU A C 1
ATOM 607 O O . LEU A 1 81 ? -3.930 37.233 46.627 1.00 18.44 102 LEU A O 1
ATOM 612 N N . VAL A 1 82 ? -2.881 38.493 45.088 1.00 18.80 103 VAL A N 1
ATOM 613 C CA . VAL A 1 82 ? -1.566 37.938 45.347 1.00 18.87 103 VAL A CA 1
ATOM 614 C C . VAL A 1 82 ? -1.192 38.120 46.818 1.00 19.52 103 VAL A C 1
ATOM 615 O O . VAL A 1 82 ? -0.670 37.197 47.451 1.00 18.05 103 VAL A O 1
ATOM 619 N N . ALA A 1 83 ? -1.489 39.303 47.358 1.00 18.90 104 ALA A N 1
ATOM 620 C CA . ALA A 1 83 ? -1.179 39.624 48.752 1.00 18.20 104 ALA A CA 1
ATOM 621 C C . ALA A 1 83 ? -2.022 38.802 49.734 1.00 18.49 104 ALA A C 1
ATOM 622 O O . ALA A 1 83 ? -1.539 38.410 50.799 1.00 17.46 104 ALA A O 1
ATOM 624 N N . VAL A 1 84 ? -3.279 38.554 49.374 1.00 17.84 105 VAL A N 1
ATOM 625 C CA . VAL A 1 84 ? -4.182 37.764 50.203 1.00 18.24 105 VAL A CA 1
ATOM 626 C C . VAL A 1 84 ? -3.702 36.321 50.269 1.00 19.34 105 VAL A C 1
ATOM 627 O O . VAL A 1 84 ? -3.673 35.721 51.342 1.00 21.93 105 VAL A O 1
ATOM 631 N N . ILE A 1 85 ? -3.305 35.779 49.123 1.00 19.05 106 ILE A N 1
ATOM 632 C CA . ILE A 1 85 ? -2.830 34.405 49.057 1.00 21.30 106 ILE A CA 1
ATOM 633 C C . ILE A 1 85 ? -1.487 34.231 49.763 1.00 23.24 106 ILE A C 1
ATOM 634 O O . ILE A 1 85 ? -1.291 33.262 50.495 1.00 22.90 106 ILE A O 1
ATOM 639 N N . ALA A 1 86 ? -0.586 35.193 49.581 1.00 24.38 107 ALA A N 1
ATOM 640 C CA . ALA A 1 86 ? 0.725 35.138 50.212 1.00 26.22 107 ALA A CA 1
ATOM 641 C C . ALA A 1 86 ? 0.567 35.114 51.732 1.00 27.80 107 ALA A C 1
ATOM 642 O O . ALA A 1 86 ? 1.132 34.252 52.409 1.00 25.81 107 ALA A O 1
ATOM 644 N N . ASP A 1 87 ? -0.236 36.044 52.248 1.00 29.39 108 ASP A N 1
ATOM 645 C CA . ASP A 1 87 ? -0.495 36.148 53.679 1.00 30.57 108 ASP A CA 1
ATOM 646 C C . ASP A 1 87 ? -1.058 34.832 54.214 1.00 31.55 108 ASP A C 1
ATOM 647 O O . ASP A 1 87 ? -0.683 34.385 55.300 1.00 32.37 108 ASP A O 1
ATOM 652 N N . LEU A 1 88 ? -1.950 34.215 53.439 1.00 32.13 109 LEU A N 1
ATOM 653 C CA . LEU A 1 88 ? -2.558 32.938 53.809 1.00 32.15 109 LEU A CA 1
ATOM 654 C C . LEU A 1 88 ? -1.495 31.836 53.887 1.00 33.41 109 LEU A C 1
ATOM 655 O O . LEU A 1 88 ? -1.437 31.093 54.867 1.00 33.47 109 LEU A O 1
ATOM 676 N N . GLY A 1 91 ? 0.667 31.927 56.986 1.00 33.55 112 GLY A N 1
ATOM 677 C CA . GLY A 1 91 ? 0.032 31.731 58.278 1.00 33.37 112 GLY A CA 1
ATOM 678 C C . GLY A 1 91 ? -1.086 32.688 58.657 1.00 34.57 112 GLY A C 1
ATOM 679 O O . GLY A 1 91 ? -1.898 32.369 59.527 1.00 33.93 112 GLY A O 1
ATOM 680 N N . GLY A 1 92 ? -1.151 33.838 57.990 1.00 35.37 113 GLY A N 1
ATOM 681 C CA . GLY A 1 92 ? -2.167 34.838 58.289 1.00 37.69 113 GLY A CA 1
ATOM 682 C C . GLY A 1 92 ? -3.624 34.499 58.009 1.00 39.47 113 GLY A C 1
ATOM 683 O O . GLY A 1 92 ? -3.958 33.386 57.589 1.00 39.55 113 GLY A O 1
ATOM 684 N N . SER A 1 93 ? -4.492 35.478 58.253 1.00 39.74 114 SER A N 1
ATOM 685 C CA . SER A 1 93 ? -5.931 35.331 58.048 1.00 41.55 114 SER A CA 1
ATOM 686 C C . SER A 1 93 ? -6.348 35.656 56.614 1.00 43.21 114 SER A C 1
ATOM 687 O O . SER A 1 93 ? -7.463 35.329 56.193 1.00 43.39 114 SER A O 1
ATOM 690 N N . GLY A 1 94 ? -5.456 36.322 55.884 1.00 43.72 115 GLY A N 1
ATOM 691 C CA . GLY A 1 94 ? -5.732 36.691 54.509 1.00 45.27 115 GLY A CA 1
ATOM 692 C C . GLY A 1 94 ? -6.429 38.028 54.354 1.00 46.90 115 GLY A C 1
ATOM 693 O O . GLY A 1 94 ? -6.599 38.514 53.236 1.00 47.40 115 GLY A O 1
ATOM 694 N N . GLU A 1 95 ? -6.841 38.629 55.465 1.00 48.80 116 GLU A N 1
ATOM 695 C CA . GLU A 1 95 ? -7.523 39.916 55.400 1.00 52.08 116 GLU A CA 1
ATOM 696 C C . GLU A 1 95 ? -6.591 41.099 55.634 1.00 53.00 116 GLU A C 1
ATOM 697 O O . GLU A 1 95 ? -6.663 41.779 56.659 1.00 54.05 116 GLU A O 1
ATOM 703 N N . VAL A 1 96 ? -5.702 41.323 54.671 1.00 53.74 117 VAL A N 1
ATOM 704 C CA . VAL A 1 96 ? -4.753 42.425 54.732 1.00 55.28 117 VAL A CA 1
ATOM 705 C C . VAL A 1 96 ? -5.247 43.577 53.868 1.00 56.39 117 VAL A C 1
ATOM 706 O O . VAL A 1 96 ? -6.219 43.433 53.126 1.00 56.17 117 VAL A O 1
ATOM 710 N N . GLU A 1 97 ? -4.582 44.722 53.982 1.00 58.02 118 GLU A N 1
ATOM 711 C CA . GLU A 1 97 ? -4.935 45.905 53.201 1.00 60.07 118 GLU A CA 1
ATOM 712 C C . GLU A 1 97 ? -3.682 46.561 52.628 1.00 59.63 118 GLU A C 1
ATOM 713 O O . GLU A 1 97 ? -3.196 47.570 53.145 1.00 59.84 118 GLU A O 1
ATOM 719 N N . THR A 1 98 ? -3.170 45.969 51.550 1.00 59.22 119 THR A N 1
ATOM 720 C CA . THR A 1 98 ? -1.966 46.460 50.887 1.00 57.98 119 THR A CA 1
ATOM 721 C C . THR A 1 98 ? -1.778 45.763 49.543 1.00 55.52 119 THR A C 1
ATOM 722 O O . THR A 1 98 ? -2.377 44.721 49.282 1.00 56.31 119 THR A O 1
ATOM 726 N N . GLU A 1 99 ? -0.950 46.356 48.691 1.00 52.78 120 GLU A N 1
ATOM 727 C CA . GLU A 1 99 ? -0.640 45.782 47.390 1.00 49.89 120 GLU A CA 1
ATOM 728 C C . GLU A 1 99 ? 0.854 45.505 47.364 1.00 48.29 120 GLU A C 1
ATOM 729 O O . GLU A 1 99 ? 1.390 44.998 46.382 1.00 48.64 120 GLU A O 1
ATOM 735 N N . GLU A 1 100 ? 1.515 45.845 48.465 1.00 47.31 121 GLU A N 1
ATOM 736 C CA . GLU A 1 100 ? 2.948 45.646 48.622 1.00 46.80 121 GLU A CA 1
ATOM 737 C C . GLU A 1 100 ? 3.307 44.177 48.529 1.00 45.56 121 GLU A C 1
ATOM 738 O O . GLU A 1 100 ? 2.693 43.331 49.178 1.00 45.46 121 GLU A O 1
ATOM 744 N N . LEU A 1 101 ? 4.295 43.879 47.699 1.00 44.39 122 LEU A N 1
ATOM 745 C CA . LEU A 1 101 ? 4.751 42.515 47.529 1.00 44.17 122 LEU A CA 1
ATOM 746 C C . LEU A 1 101 ? 6.259 42.479 47.369 1.00 43.01 122 LEU A C 1
ATOM 747 O O . LEU A 1 101 ? 6.864 43.419 46.856 1.00 43.17 122 LEU A O 1
ATOM 752 N N . ASP A 1 102 ? 6.864 41.415 47.873 1.00 41.69 123 ASP A N 1
ATOM 753 C CA . ASP A 1 102 ? 8.305 41.251 47.802 1.00 42.17 123 ASP A CA 1
ATOM 754 C C . ASP A 1 102 ? 8.649 39.841 47.354 1.00 41.53 123 ASP A C 1
ATOM 755 O O . ASP A 1 102 ? 7.759 39.029 47.111 1.00 41.48 123 ASP A O 1
ATOM 760 N N . GLU A 1 103 ? 9.942 39.552 47.277 1.00 41.40 124 GLU A N 1
ATOM 761 C CA . GLU A 1 103 ? 10.421 38.245 46.848 1.00 41.88 124 GLU A CA 1
ATOM 762 C C . GLU A 1 103 ? 9.924 37.110 47.748 1.00 40.74 124 GLU A C 1
ATOM 763 O O . GLU A 1 103 ? 9.704 35.992 47.278 1.00 40.98 124 GLU A O 1
ATOM 769 N N . ILE A 1 104 ? 9.726 37.404 49.031 1.00 37.95 125 ILE A N 1
ATOM 770 C CA . ILE A 1 104 ? 9.250 36.405 49.986 1.00 36.36 125 ILE A CA 1
ATOM 771 C C . ILE A 1 104 ? 7.770 36.069 49.769 1.00 35.62 125 ILE A C 1
ATOM 772 O O . ILE A 1 104 ? 7.374 34.902 49.819 1.00 35.40 125 ILE A O 1
ATOM 777 N N . LYS A 1 105 ? 6.962 37.094 49.523 1.00 33.76 126 LYS A N 1
ATOM 778 C CA . LYS A 1 105 ? 5.542 36.905 49.270 1.00 31.89 126 LYS A CA 1
ATOM 779 C C . LYS A 1 105 ? 5.390 36.205 47.927 1.00 31.55 126 LYS A C 1
ATOM 780 O O . LYS A 1 105 ? 4.604 35.271 47.785 1.00 31.09 126 LYS A O 1
ATOM 786 N N . LEU A 1 106 ? 6.146 36.680 46.940 1.00 30.44 127 LEU A N 1
ATOM 787 C CA . LEU A 1 106 ? 6.122 36.112 45.598 1.00 30.34 127 LEU A CA 1
ATOM 788 C C . LEU A 1 106 ? 6.575 34.662 45.622 1.00 30.49 127 LEU A C 1
ATOM 789 O O . LEU A 1 106 ? 6.160 33.854 44.785 1.00 30.22 127 LEU A O 1
ATOM 794 N N . SER A 1 107 ? 7.427 34.340 46.590 1.00 30.36 128 SER A N 1
ATOM 795 C CA . SER A 1 107 ? 7.925 32.985 46.747 1.00 31.13 128 SER A CA 1
ATOM 796 C C . SER A 1 107 ? 6.819 32.086 47.308 1.00 31.40 128 SER A C 1
ATOM 797 O O . SER A 1 107 ? 6.726 30.908 46.948 1.00 32.48 128 SER A O 1
ATOM 800 N N . ALA A 1 108 ? 5.975 32.652 48.169 1.00 29.99 129 ALA A N 1
ATOM 801 C CA . ALA A 1 108 ? 4.875 31.906 48.774 1.00 29.80 129 ALA A CA 1
ATOM 802 C C . ALA A 1 108 ? 3.726 31.681 47.792 1.00 29.85 129 ALA A C 1
ATOM 803 O O . ALA A 1 108 ? 3.040 30.665 47.865 1.00 30.61 129 ALA A O 1
ATOM 805 N N . VAL A 1 109 ? 3.496 32.638 46.899 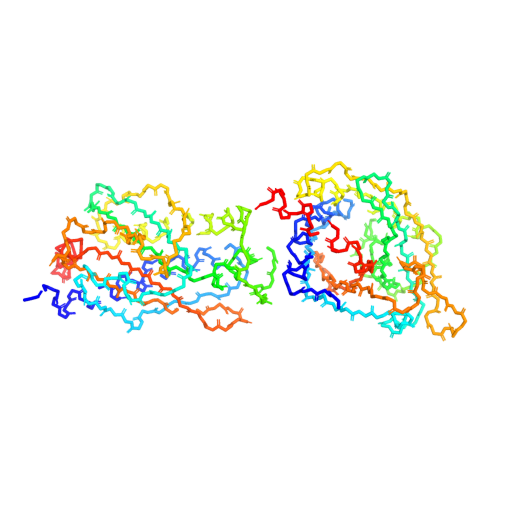1.00 29.03 130 VAL A N 1
ATOM 806 C CA . VAL A 1 109 ? 2.434 32.492 45.913 1.00 29.93 130 VAL A CA 1
ATOM 807 C C . VAL A 1 109 ? 2.894 31.514 44.836 1.00 29.90 130 VAL A C 1
ATOM 808 O O . VAL A 1 109 ? 2.089 30.782 44.267 1.00 29.95 130 VAL A O 1
ATOM 812 N N . GLY A 1 110 ? 4.203 31.476 44.599 1.00 30.48 131 GLY A N 1
ATOM 813 C CA . GLY A 1 110 ? 4.759 30.567 43.611 1.00 30.19 131 GLY A CA 1
ATOM 814 C C . GLY A 1 110 ? 4.589 29.119 44.040 1.00 29.81 131 GLY A C 1
ATOM 815 O O . GLY A 1 110 ? 4.418 28.237 43.202 1.00 28.91 131 GLY A O 1
ATOM 816 N N . GLU A 1 111 ? 4.660 28.873 45.346 1.00 29.43 132 GLU A N 1
ATOM 817 C CA . GLU A 1 111 ? 4.483 27.529 45.882 1.00 30.81 132 GLU A CA 1
ATOM 818 C C . GLU A 1 111 ? 3.013 27.151 45.754 1.00 30.20 132 GLU A C 1
ATOM 819 O O . GLU A 1 111 ? 2.684 26.034 45.371 1.00 29.87 132 GLU A O 1
ATOM 825 N N . ALA A 1 112 ? 2.132 28.090 46.075 1.00 30.15 133 ALA A N 1
ATOM 826 C CA . ALA A 1 112 ? 0.702 27.841 45.966 1.00 31.29 133 ALA A CA 1
ATOM 827 C C . ALA A 1 112 ? 0.362 27.561 44.498 1.00 31.22 133 ALA A C 1
ATOM 828 O O . ALA A 1 112 ? -0.376 26.625 44.199 1.00 30.74 133 ALA A O 1
ATOM 838 N N . ASN A 1 114 ? 2.386 26.409 42.282 1.00 34.59 135 ASN A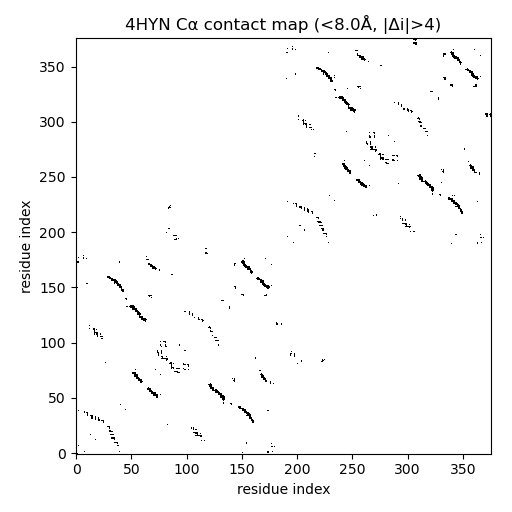 N 1
ATOM 839 C CA . ASN A 1 114 ? 3.032 25.135 41.992 1.00 36.30 135 ASN A CA 1
ATOM 840 C C . ASN A 1 114 ? 2.059 23.981 42.247 1.00 36.30 135 ASN A C 1
ATOM 841 O O . ASN A 1 114 ? 1.819 23.142 41.378 1.00 35.97 135 ASN A O 1
ATOM 846 N N . GLN A 1 115 ? 1.491 23.967 43.447 1.00 36.23 136 GLN A N 1
ATOM 847 C CA . GLN A 1 115 ? 0.555 22.933 43.864 1.00 36.93 136 GLN A CA 1
ATOM 848 C C . GLN A 1 115 ? -0.754 22.963 43.085 1.00 36.27 136 GLN A C 1
ATOM 849 O O . GLN A 1 115 ? -1.273 21.921 42.686 1.00 36.05 136 GLN A O 1
ATOM 871 N N . GLY A 1 118 ? -0.418 22.133 39.207 1.00 26.30 139 GLY A N 1
ATOM 872 C CA . GLY A 1 118 ? 0.021 20.753 39.128 1.00 23.77 139 GLY A CA 1
ATOM 873 C C . GLY A 1 118 ? -1.214 19.867 39.185 1.00 22.21 139 GLY A C 1
ATOM 874 O O . GLY A 1 118 ? -1.322 18.876 38.462 1.00 20.99 139 GLY A O 1
ATOM 875 N N . SER A 1 119 ? -2.158 20.249 40.040 1.00 20.23 140 SER A N 1
ATOM 876 C CA . SER A 1 119 ? -3.409 19.525 40.187 1.00 20.23 140 SER A CA 1
ATOM 877 C C . SER A 1 119 ? -4.283 19.721 38.952 1.00 19.33 140 SER A C 1
ATOM 878 O O . SER A 1 119 ? -4.911 18.770 38.470 1.00 20.82 140 SER A O 1
ATOM 881 N N . ALA A 1 120 ? -4.317 20.954 38.449 1.00 16.82 141 ALA A N 1
ATOM 882 C CA . ALA A 1 120 ? -5.101 21.293 37.265 1.00 15.72 141 ALA A CA 1
ATOM 883 C C . ALA A 1 120 ? -4.666 20.447 36.073 1.00 14.89 141 ALA A C 1
ATOM 884 O O . ALA A 1 120 ? -5.501 19.881 35.366 1.00 15.30 141 ALA A O 1
ATOM 886 N N . ALA A 1 121 ? -3.356 20.363 35.859 1.00 12.85 142 ALA A N 1
ATOM 887 C CA . ALA A 1 121 ? -2.815 19.575 34.765 1.00 13.23 142 ALA A CA 1
ATOM 888 C C . ALA A 1 121 ? -3.120 18.090 34.974 1.00 13.29 142 ALA A C 1
ATOM 889 O O . ALA A 1 121 ? -3.478 17.385 34.033 1.00 13.52 142 ALA A O 1
ATOM 891 N N . THR A 1 122 ? -3.008 17.627 36.216 1.00 13.39 143 THR A N 1
ATOM 892 C CA . THR A 1 122 ? -3.284 16.235 36.545 1.00 14.47 143 THR A CA 1
ATOM 893 C C . THR A 1 122 ? -4.756 15.923 36.297 1.00 16.23 143 THR A C 1
ATOM 894 O O . THR A 1 122 ? -5.093 14.883 35.732 1.00 17.72 143 THR A O 1
ATOM 898 N N . SER A 1 123 ? -5.628 16.840 36.709 1.00 16.43 144 SER A N 1
ATOM 899 C CA . SER A 1 123 ? -7.063 16.680 36.525 1.00 14.29 144 SER A CA 1
ATOM 900 C C . SER A 1 123 ? -7.392 16.699 35.044 1.00 13.99 144 SER A C 1
ATOM 901 O O . SER A 1 123 ? -8.193 15.902 34.568 1.00 15.16 144 SER A O 1
ATOM 904 N N . LEU A 1 124 ? -6.752 17.605 34.318 1.00 13.24 145 LEU A N 1
ATOM 905 C CA . LEU A 1 124 ? -6.964 17.728 32.883 1.00 13.11 145 LEU A CA 1
ATOM 906 C C . LEU A 1 124 ? -6.498 16.468 32.156 1.00 13.66 145 LEU A C 1
ATOM 907 O O . LEU A 1 124 ? -7.182 15.970 31.261 1.00 15.27 145 LEU A O 1
ATOM 912 N N . SER A 1 125 ? -5.352 15.935 32.562 1.00 13.71 146 SER A N 1
ATOM 913 C CA . SER A 1 125 ? -4.815 14.728 31.935 1.00 15.77 146 SER A CA 1
ATOM 914 C C . SER A 1 125 ? -5.760 13.541 32.085 1.00 16.12 146 SER A C 1
ATOM 915 O O . SER A 1 125 ? -6.021 12.821 31.119 1.00 16.03 146 SER A O 1
ATOM 918 N N . GLU A 1 126 ? -6.275 13.344 33.294 1.00 16.47 147 GLU A N 1
ATOM 919 C CA . GLU A 1 126 ? -7.208 12.259 33.548 1.00 18.70 147 GLU A CA 1
ATOM 920 C C . GLU A 1 126 ? -8.490 12.502 32.764 1.00 18.47 147 GLU A C 1
ATOM 921 O O . GLU A 1 126 ? -9.024 11.592 32.136 1.00 20.41 147 GLU A O 1
ATOM 927 N N . LEU A 1 127 ? -8.926 13.758 32.735 1.00 18.59 148 LEU A N 1
ATOM 928 C CA . LEU A 1 127 ? -10.152 14.145 32.042 1.00 17.59 148 LEU A CA 1
ATOM 929 C C . LEU A 1 127 ? -10.094 13.871 30.541 1.00 16.49 148 LEU A C 1
ATOM 930 O O . LEU A 1 127 ? -10.983 13.228 29.996 1.00 16.30 148 LEU A O 1
ATOM 935 N N . LEU A 1 128 ? -9.012 14.299 29.894 1.00 16.31 149 LEU A N 1
ATOM 936 C CA . LEU A 1 128 ? -8.852 14.119 28.453 1.00 14.43 149 LEU A CA 1
ATOM 937 C C . LEU A 1 128 ? -8.271 12.780 28.009 1.00 16.35 149 LEU A C 1
ATOM 938 O O . LEU A 1 128 ? -8.254 12.477 26.807 1.00 17.65 149 LEU A O 1
ATOM 943 N N . GLY A 1 129 ? -7.808 11.979 28.967 1.00 15.33 150 GLY A N 1
ATOM 944 C CA . GLY A 1 129 ? -7.241 10.680 28.649 1.00 16.66 150 GLY A CA 1
ATOM 945 C C . GLY A 1 129 ? -5.884 10.773 27.974 1.00 19.00 150 GLY A C 1
ATOM 946 O O . GLY A 1 129 ? -5.561 9.990 27.086 1.00 20.06 150 GLY A O 1
ATOM 947 N N . ILE A 1 130 ? -5.077 11.728 28.408 1.00 20.14 151 ILE A N 1
ATOM 948 C CA . ILE A 1 130 ? -3.766 11.923 27.826 1.00 22.51 151 ILE A CA 1
ATOM 949 C C . ILE A 1 130 ? -2.845 12.556 28.861 1.00 22.58 151 ILE A C 1
ATOM 950 O O . ILE A 1 130 ? -3.290 13.331 29.696 1.00 23.94 151 ILE A O 1
ATOM 955 N N . THR A 1 131 ? -1.574 12.187 28.838 1.00 23.59 152 THR A N 1
ATOM 956 C CA . THR A 1 131 ? -0.607 12.733 29.783 1.00 24.58 152 THR A CA 1
ATOM 957 C C . THR A 1 131 ? -0.116 14.108 29.343 1.00 24.12 152 THR A C 1
ATOM 958 O O . THR A 1 131 ? 0.386 14.287 28.236 1.00 22.56 152 THR A O 1
ATOM 962 N N . ILE A 1 132 ? -0.304 15.086 30.216 1.00 24.89 153 ILE A N 1
ATOM 963 C CA . ILE A 1 132 ? 0.123 16.447 29.939 1.00 25.70 153 ILE A CA 1
ATOM 964 C C . ILE A 1 132 ? 1.145 16.867 30.992 1.00 25.36 153 ILE A C 1
ATOM 965 O O . ILE A 1 132 ? 0.904 16.739 32.191 1.00 26.02 153 ILE A O 1
ATOM 970 N N . ASN A 1 133 ? 2.308 17.310 30.536 1.00 24.99 154 ASN A N 1
ATOM 971 C CA . ASN A 1 133 ? 3.351 17.756 31.448 1.00 25.95 154 ASN A CA 1
ATOM 972 C C . ASN A 1 133 ? 3.466 19.283 31.478 1.00 25.41 154 ASN A C 1
ATOM 973 O O . ASN A 1 133 ? 3.186 19.961 30.489 1.00 24.72 154 ASN A O 1
ATOM 978 N N . ILE A 1 134 ? 3.850 19.822 32.628 1.00 25.05 155 ILE A N 1
ATOM 979 C CA . ILE A 1 134 ? 4.012 21.264 32.768 1.00 24.22 155 ILE A CA 1
ATOM 980 C C . ILE A 1 134 ? 5.374 21.645 33.331 1.00 23.63 155 ILE A C 1
ATOM 981 O O . ILE A 1 134 ? 5.948 20.930 34.153 1.00 22.84 155 ILE A O 1
ATOM 986 N N . SER A 1 135 ? 5.903 22.759 32.838 1.00 23.24 156 SER A N 1
ATOM 987 C CA . SER A 1 135 ? 7.171 23.287 33.313 1.00 22.95 156 SER A CA 1
ATOM 988 C C . SER A 1 135 ? 6.879 23.965 34.656 1.00 23.79 156 SER A C 1
ATOM 989 O O . SER A 1 135 ? 5.714 24.207 34.990 1.00 23.60 156 SER A O 1
ATOM 992 N N . PRO A 1 136 ? 7.911 24.175 35.494 1.00 24.66 157 PRO A N 1
ATOM 993 C CA . PRO A 1 136 ? 7.614 24.834 36.773 1.00 24.73 157 PRO A CA 1
ATOM 994 C C . PRO A 1 136 ? 7.082 26.249 36.502 1.00 25.28 157 PRO A C 1
ATOM 995 O O . PRO A 1 136 ? 7.608 26.964 35.648 1.00 24.78 157 PRO A O 1
ATOM 999 N N . PRO A 1 137 ? 5.990 26.639 37.180 1.00 25.70 158 PRO A N 1
ATOM 1000 C CA . PRO A 1 137 ? 5.382 27.961 37.004 1.00 27.08 158 PRO A CA 1
ATOM 1001 C C . PRO A 1 137 ? 6.297 29.155 37.247 1.00 27.91 158 PRO A C 1
ATOM 1002 O O . PRO A 1 137 ? 6.875 29.300 38.322 1.00 28.75 158 PRO A O 1
ATOM 1006 N N . LYS A 1 138 ? 6.434 29.991 36.220 1.00 28.86 159 LYS A N 1
ATOM 1007 C CA . LYS A 1 138 ? 7.256 31.198 36.287 1.00 29.46 159 LYS A CA 1
ATOM 1008 C C . LYS A 1 138 ? 6.387 32.380 36.722 1.00 28.44 159 LYS A C 1
ATOM 1009 O O . LYS A 1 138 ? 5.421 32.738 36.042 1.00 27.06 159 LYS A O 1
ATOM 1015 N N . VAL A 1 139 ? 6.715 32.964 37.871 1.00 28.31 160 VAL A N 1
ATOM 1016 C CA . VAL A 1 139 ? 5.960 34.101 38.382 1.00 27.72 160 VAL A CA 1
ATOM 1017 C C . VAL A 1 139 ? 6.693 35.409 38.130 1.00 28.37 160 VAL A C 1
ATOM 1018 O O . VAL A 1 139 ? 7.888 35.535 38.389 1.00 30.79 160 VAL A O 1
ATOM 1022 N N . GLU A 1 140 ? 5.985 36.367 37.561 1.00 27.83 161 GLU A N 1
ATOM 1023 C CA . GLU A 1 140 ? 6.582 37.654 37.302 1.00 28.27 161 GLU A CA 1
ATOM 1024 C C . GLU A 1 140 ? 5.542 38.753 37.371 1.00 26.90 161 GLU A C 1
ATOM 1025 O O . GLU A 1 140 ? 4.344 38.516 37.231 1.00 26.48 161 GLU A O 1
ATOM 1031 N N . ILE A 1 141 ? 6.013 39.946 37.690 1.00 26.12 162 ILE A N 1
ATOM 1032 C CA . ILE A 1 141 ? 5.152 41.100 37.793 1.00 26.29 162 ILE A CA 1
ATOM 1033 C C . ILE A 1 141 ? 5.226 41.876 36.475 1.00 24.27 162 ILE A C 1
ATOM 1034 O O . ILE A 1 141 ? 6.306 42.124 35.937 1.00 23.05 162 ILE A O 1
ATOM 1039 N N . LEU A 1 142 ? 4.062 42.161 35.911 1.00 23.21 163 LEU A N 1
ATOM 1040 C CA . LEU A 1 142 ? 3.974 42.878 34.652 1.00 23.46 163 LEU A CA 1
ATOM 1041 C C . LEU A 1 142 ? 3.143 44.155 34.840 1.00 23.60 163 LEU A C 1
ATOM 1042 O O . LEU A 1 142 ? 2.039 44.114 35.389 1.00 23.24 163 LEU A O 1
ATOM 1047 N N . ASN A 1 143 ? 3.708 45.294 34.439 1.00 23.63 164 ASN A N 1
ATOM 1048 C CA . ASN A 1 143 ? 3.017 46.577 34.552 1.00 22.79 164 ASN A CA 1
ATOM 1049 C C . ASN A 1 143 ? 2.223 46.870 33.281 1.00 22.90 164 ASN A C 1
ATOM 1050 O O . ASN A 1 143 ? 2.776 47.372 32.297 1.00 22.34 164 ASN A O 1
ATOM 1055 N N . PHE A 1 144 ? 0.929 46.552 33.310 1.00 21.99 165 PHE A N 1
ATOM 1056 C CA . PHE A 1 144 ? 0.044 46.776 32.164 1.00 21.88 165 PHE A CA 1
ATOM 1057 C C . PHE A 1 144 ? -0.137 48.250 31.800 1.00 23.03 165 PHE A C 1
ATOM 1058 O O . PHE A 1 144 ? -0.607 48.569 30.708 1.00 22.62 165 PHE A O 1
ATOM 1066 N N . ASP A 1 145 ? 0.237 49.146 32.713 1.00 23.31 166 ASP A N 1
ATOM 1067 C CA . ASP A 1 145 ? 0.143 50.581 32.452 1.00 23.43 166 ASP A CA 1
ATOM 1068 C C . ASP A 1 145 ? 1.403 51.121 31.752 1.00 22.57 166 ASP A C 1
ATOM 1069 O O . ASP A 1 145 ? 1.453 52.286 31.357 1.00 21.05 166 ASP A O 1
ATOM 1074 N N . ASP A 1 146 ? 2.413 50.264 31.603 1.00 20.90 167 ASP A N 1
ATOM 1075 C CA . ASP A 1 146 ? 3.645 50.622 30.911 1.00 19.70 167 ASP A CA 1
ATOM 1076 C C . ASP A 1 146 ? 3.403 50.261 29.441 1.00 19.06 167 ASP A C 1
ATOM 1077 O O . ASP A 1 146 ? 3.241 49.092 29.105 1.00 19.18 167 ASP A O 1
ATOM 1082 N N . PRO A 1 147 ? 3.392 51.264 28.547 1.00 18.58 168 PRO A N 1
ATOM 1083 C CA . PRO A 1 147 ? 3.160 51.015 27.118 1.00 19.21 168 PRO A CA 1
ATOM 1084 C C . PRO A 1 147 ? 4.163 50.104 26.422 1.00 19.36 168 PRO A C 1
ATOM 1085 O O . PRO A 1 147 ? 3.857 49.537 25.376 1.00 20.08 168 PRO A O 1
ATOM 1089 N N . ASN A 1 148 ? 5.333 49.924 27.021 1.00 19.08 169 ASN A N 1
ATOM 1090 C CA . ASN A 1 148 ? 6.369 49.088 26.424 1.00 21.15 169 ASN A CA 1
ATOM 1091 C C . ASN A 1 148 ? 6.250 47.605 26.738 1.00 21.98 169 ASN A C 1
ATOM 1092 O O . ASN A 1 148 ? 6.868 46.779 26.065 1.00 22.45 169 ASN A O 1
ATOM 1097 N N . THR A 1 149 ? 5.498 47.264 27.781 1.00 21.61 170 THR A N 1
ATOM 1098 C CA . THR A 1 149 ? 5.349 45.864 28.152 1.00 21.64 170 THR A CA 1
ATOM 1099 C C . THR A 1 149 ? 4.434 45.107 27.204 1.00 22.14 170 THR A C 1
ATOM 1100 O O . THR A 1 149 ? 3.537 45.677 26.586 1.00 21.49 170 THR A O 1
ATOM 1104 N N . GLN A 1 150 ? 4.698 43.819 27.055 1.00 22.86 171 GLN A N 1
ATOM 1105 C CA . GLN A 1 150 ? 3.886 42.988 26.183 1.00 25.27 171 GLN A CA 1
ATOM 1106 C C . GLN A 1 150 ? 3.357 41.771 26.942 1.00 23.13 171 GLN A C 1
ATOM 1107 O O . GLN A 1 150 ? 4.052 41.195 27.784 1.00 24.09 171 GLN A O 1
ATOM 1113 N N . PHE A 1 151 ? 2.110 41.406 26.680 1.00 18.58 172 PHE A N 1
ATOM 1114 C CA . PHE A 1 151 ? 1.539 40.233 27.321 1.00 19.13 172 PHE A CA 1
ATOM 1115 C C . PHE A 1 151 ? 2.318 39.000 26.800 1.00 18.71 172 PHE A C 1
ATOM 1116 O O . PHE A 1 151 ? 2.763 38.984 25.640 1.00 17.26 172 PHE A O 1
ATOM 1124 N N . PRO A 1 152 ? 2.561 37.990 27.667 1.00 18.58 173 PRO A N 1
ATOM 1125 C CA . PRO A 1 152 ? 3.290 36.785 27.243 1.00 17.25 173 PRO A CA 1
ATOM 1126 C C . PRO A 1 152 ? 2.730 36.235 25.917 1.00 18.29 173 PRO A C 1
ATOM 1127 O O . PRO A 1 152 ? 1.518 36.266 25.679 1.00 19.29 173 PRO A O 1
ATOM 1131 N N . PRO A 1 153 ? 3.609 35.724 25.039 1.00 16.39 174 PRO A N 1
ATOM 1132 C CA . PRO A 1 153 ? 3.183 35.185 23.739 1.00 15.44 174 PRO A CA 1
ATOM 1133 C C . PRO A 1 153 ? 2.359 33.882 23.739 1.00 15.29 174 PRO A C 1
ATOM 1134 O O . PRO A 1 153 ? 2.831 32.817 23.323 1.00 15.88 174 PRO A O 1
ATOM 1138 N N . VAL A 1 154 ? 1.117 33.980 24.191 1.00 14.49 175 VAL A N 1
ATOM 1139 C CA . VAL A 1 154 ? 0.213 32.835 24.202 1.00 15.65 175 VAL A CA 1
ATOM 1140 C C . VAL A 1 154 ? 0.017 32.388 22.742 1.00 16.62 175 VAL A C 1
ATOM 1141 O O . VAL A 1 154 ? -0.131 31.209 22.437 1.00 17.11 175 VAL A O 1
ATOM 1145 N N . THR A 1 155 ? 0.078 33.364 21.849 1.00 17.43 176 THR A N 1
ATOM 1146 C CA . THR A 1 155 ? -0.037 33.168 20.415 1.00 18.81 176 THR A CA 1
ATOM 1147 C C . THR A 1 155 ? 1.196 33.881 19.840 1.00 19.37 176 THR A C 1
ATOM 1148 O O . THR A 1 155 ? 1.806 34.707 20.527 1.00 20.71 176 THR A O 1
ATOM 1152 N N . ASP A 1 156 ? 1.581 33.548 18.612 1.00 19.52 177 ASP A N 1
ATOM 1153 C CA . ASP A 1 156 ? 2.745 34.172 17.977 1.00 21.78 177 ASP A CA 1
ATOM 1154 C C . ASP A 1 156 ? 2.411 35.236 16.916 1.00 21.40 177 ASP A C 1
ATOM 1155 O O . ASP A 1 156 ? 3.294 35.689 16.193 1.00 24.62 177 ASP A O 1
ATOM 1160 N N . ASN A 1 157 ? 1.143 35.614 16.806 1.00 20.30 178 ASN A N 1
ATOM 1161 C CA . ASN A 1 157 ? 0.713 36.617 15.833 1.00 19.74 178 ASN A CA 1
ATOM 1162 C C . ASN A 1 157 ? -0.447 37.417 16.421 1.00 19.00 178 ASN A C 1
ATOM 1163 O O . ASN A 1 157 ? -1.400 36.843 16.940 1.00 17.86 178 ASN A O 1
ATOM 1168 N N . PRO A 1 158 ? -0.382 38.756 16.337 1.00 18.48 179 PRO A N 1
ATOM 1169 C CA . PRO A 1 158 ? -1.439 39.620 16.869 1.00 18.57 179 PRO A CA 1
ATOM 1170 C C . PRO A 1 158 ? -2.849 39.363 16.334 1.00 20.13 179 PRO A C 1
ATOM 1171 O O . PRO A 1 158 ?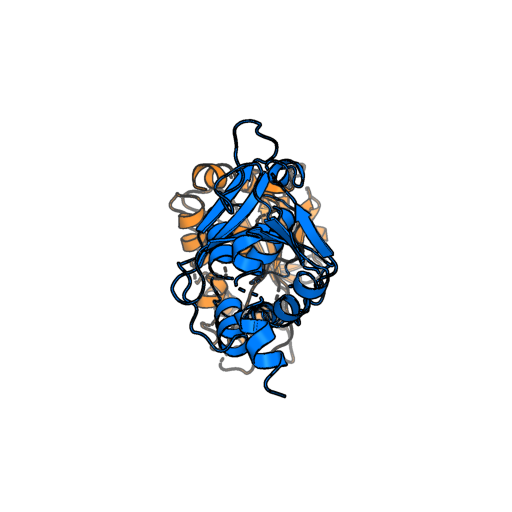 -3.826 39.743 16.977 1.00 21.05 179 PRO A O 1
ATOM 1175 N N . GLU A 1 159 ? -2.967 38.691 15.193 1.00 19.65 180 GLU A N 1
ATOM 1176 C CA . GLU A 1 159 ? -4.289 38.405 14.640 1.00 22.56 180 GLU A CA 1
ATOM 1177 C C . GLU A 1 159 ? -4.819 37.019 14.997 1.00 23.00 180 GLU A C 1
ATOM 1178 O O . GLU A 1 159 ? -5.947 36.676 14.636 1.00 25.71 180 GLU A O 1
ATOM 1184 N N . LYS A 1 160 ? -4.011 36.200 15.662 1.00 21.03 181 LYS A N 1
ATOM 1185 C CA . LYS A 1 160 ? -4.488 34.877 16.053 1.00 21.15 181 LYS A CA 1
ATOM 1186 C C . LYS A 1 160 ? -5.253 34.992 17.366 1.00 19.20 181 LYS A C 1
ATOM 1187 O O . LYS A 1 160 ? -4.904 35.791 18.238 1.00 18.85 181 LYS A O 1
ATOM 1193 N N . ASP A 1 161 ? -6.311 34.205 17.496 1.00 17.86 182 ASP A N 1
ATOM 1194 C CA . ASP A 1 161 ? -7.137 34.262 18.690 1.00 15.93 182 ASP A CA 1
ATOM 1195 C C . ASP A 1 161 ? -6.694 33.530 19.944 1.00 13.34 182 ASP A C 1
ATOM 1196 O O . ASP A 1 161 ? -5.864 32.609 19.927 1.00 12.02 182 ASP A O 1
ATOM 1201 N N . VAL A 1 162 ? -7.300 33.964 21.037 1.00 10.33 183 VAL A N 1
ATOM 1202 C CA . VAL A 1 162 ? -7.021 33.461 22.352 1.00 9.45 183 VAL A CA 1
ATOM 1203 C C . VAL A 1 162 ? -8.332 33.395 23.139 1.00 10.26 183 VAL A C 1
ATOM 1204 O O . VAL A 1 162 ? -9.350 33.973 22.731 1.00 10.16 183 VAL A O 1
ATOM 1208 N N . ALA A 1 163 ? -8.318 32.651 24.241 1.00 9.11 184 ALA A N 1
ATOM 1209 C CA . ALA A 1 163 ? -9.482 32.547 25.108 1.00 7.23 184 ALA A CA 1
ATOM 1210 C C . ALA A 1 163 ? -9.097 33.105 26.470 1.00 8.99 184 ALA A C 1
ATOM 1211 O O . ALA A 1 163 ? -8.060 32.731 27.041 1.00 7.91 184 ALA A O 1
ATOM 1213 N N . VAL A 1 164 ? -9.896 34.054 26.950 1.00 8.85 185 VAL A N 1
ATOM 1214 C CA . VAL A 1 164 ? -9.669 34.661 28.250 1.00 9.52 185 VAL A CA 1
ATOM 1215 C C . VAL A 1 164 ? -10.748 34.098 29.159 1.00 11.46 185 VAL A C 1
ATOM 1216 O O . VAL A 1 164 ? -11.938 34.351 28.971 1.00 12.73 185 VAL A O 1
ATOM 1220 N N . VAL A 1 165 ? -10.322 33.266 30.101 1.00 12.98 186 VAL A N 1
ATOM 1221 C CA . VAL A 1 165 ? -11.231 32.624 31.039 1.00 13.66 186 VAL A CA 1
ATOM 1222 C C . VAL A 1 165 ? -11.240 33.291 32.410 1.00 14.73 186 VAL A C 1
ATOM 1223 O O . VAL A 1 165 ? -10.185 33.513 33.014 1.00 14.03 186 VAL A O 1
ATOM 1227 N N . GLU A 1 166 ? -12.439 33.601 32.900 1.00 17.26 187 GLU A N 1
ATOM 1228 C CA . GLU A 1 166 ? -12.595 34.227 34.206 1.00 18.83 187 GLU A CA 1
ATOM 1229 C C . GLU A 1 166 ? -12.944 33.210 35.290 1.00 20.01 187 GLU A C 1
ATOM 1230 O O . GLU A 1 166 ? -13.861 32.403 35.128 1.00 19.69 187 GLU A O 1
ATOM 1236 N N . PHE A 1 167 ? -12.203 33.252 36.394 1.00 20.22 188 PHE A N 1
ATOM 1237 C CA . PHE A 1 167 ? -12.453 32.362 37.520 1.00 20.26 188 PHE A CA 1
ATOM 1238 C C . PHE A 1 167 ? -12.868 33.163 38.740 1.00 21.58 188 PHE A C 1
ATOM 1239 O O . PHE A 1 167 ? -12.231 34.156 39.079 1.00 22.80 188 PHE A O 1
ATOM 1247 N N . GLU A 1 168 ? -13.961 32.762 39.376 1.00 23.18 189 GLU A N 1
ATOM 1248 C CA . GLU A 1 168 ? -14.395 33.441 40.587 1.00 24.63 189 GLU A CA 1
ATOM 1249 C C . GLU A 1 168 ? -13.993 32.548 41.766 1.00 23.61 189 GLU A C 1
ATOM 1250 O O . GLU A 1 168 ? -14.322 31.361 41.791 1.00 21.20 189 GLU A O 1
ATOM 1264 N N . GLU A 1 170 ? -13.931 31.885 45.954 1.00 25.66 191 GLU A N 1
ATOM 1265 C CA . GLU A 1 170 ? -14.520 32.169 47.252 1.00 27.54 191 GLU A CA 1
ATOM 1266 C C . GLU A 1 170 ? -13.740 31.420 48.319 1.00 27.03 191 GLU A C 1
ATOM 1267 O O . GLU A 1 170 ? -13.695 30.197 48.318 1.00 27.06 191 GLU A O 1
ATOM 1273 N N . ILE A 1 171 ? -13.061 32.167 49.179 1.00 27.74 192 ILE A N 1
ATOM 1274 C CA . ILE A 1 171 ? -12.302 31.581 50.270 1.00 28.46 192 ILE A CA 1
ATOM 1275 C C . ILE A 1 171 ? -13.084 31.892 51.539 1.00 29.94 192 ILE A C 1
ATOM 1276 O O . ILE A 1 171 ? -13.531 33.026 51.741 1.00 29.70 192 ILE A O 1
ATOM 1281 N N . GLU A 1 172 ? -13.258 30.874 52.378 1.00 30.34 193 GLU A N 1
ATOM 1282 C CA . GLU A 1 172 ? -13.997 30.995 53.626 1.00 30.62 193 GLU A CA 1
ATOM 1283 C C . GLU A 1 172 ? -13.578 32.183 54.489 1.00 30.18 193 GLU A C 1
ATOM 1284 O O . GLU A 1 172 ? -12.398 32.359 54.801 1.00 28.66 193 GLU A O 1
ATOM 1290 N N . GLY A 1 173 ? -14.562 33.006 54.843 1.00 30.53 194 GLY A N 1
ATOM 1291 C CA . GLY A 1 173 ? -14.320 34.167 55.684 1.00 31.42 194 GLY A CA 1
ATOM 1292 C C . GLY A 1 173 ? -13.721 35.390 55.016 1.00 32.05 194 GLY A C 1
ATOM 1293 O O . GLY A 1 173 ? -13.438 36.385 55.685 1.00 34.07 194 GLY A O 1
ATOM 1294 N N . LEU A 1 174 ? -13.534 35.329 53.702 1.00 31.28 195 LEU A N 1
ATOM 1295 C CA . LEU A 1 174 ? -12.959 36.443 52.954 1.00 29.98 195 LEU A CA 1
ATOM 1296 C C . LEU A 1 174 ? -13.875 36.800 51.789 1.00 30.61 195 LEU A C 1
ATOM 1297 O O . LEU A 1 174 ? -14.706 35.989 51.369 1.00 30.08 195 LEU A O 1
ATOM 1302 N N . PRO A 1 175 ? -13.770 38.039 51.283 1.00 30.47 196 PRO A N 1
ATOM 1303 C CA . PRO A 1 175 ? -14.600 38.483 50.155 1.00 31.19 196 PRO A CA 1
ATOM 1304 C C . PRO A 1 175 ? -14.215 37.803 48.831 1.00 31.14 196 PRO A C 1
ATOM 1305 O O . PRO A 1 175 ? -13.056 37.423 48.642 1.00 30.48 196 PRO A O 1
ATOM 1309 N N . LYS A 1 176 ? -15.196 37.633 47.938 1.00 31.22 197 LYS A N 1
ATOM 1310 C CA . LYS A 1 176 ? -14.977 37.017 46.624 1.00 29.61 197 LYS A CA 1
ATOM 1311 C C . LYS A 1 176 ? -13.828 37.718 45.917 1.00 28.32 197 LYS A C 1
ATOM 1312 O O . LYS A 1 176 ? -13.640 38.926 46.066 1.00 28.06 197 L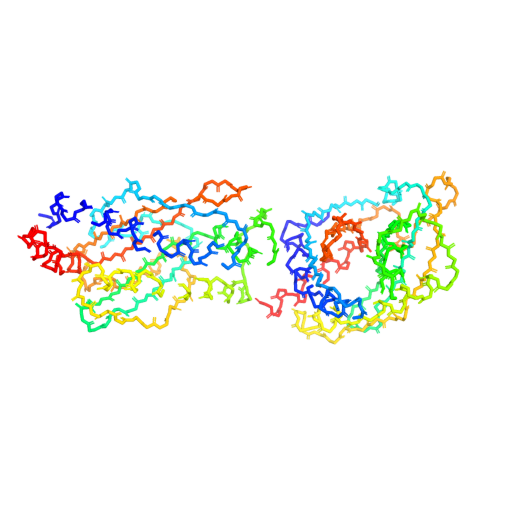YS A O 1
ATOM 1318 N N . SER A 1 177 ? -13.112 36.966 45.096 1.00 25.81 198 SER A N 1
ATOM 1319 C CA . SER A 1 177 ? -12.012 37.508 44.321 1.00 25.62 198 SER A CA 1
ATOM 1320 C C . SER A 1 177 ? -12.026 36.814 42.965 1.00 23.99 198 SER A C 1
ATOM 1321 O O . SER A 1 177 ? -12.750 35.843 42.766 1.00 24.66 198 SER A O 1
ATOM 1324 N N . LYS A 1 178 ? -11.272 37.342 42.015 1.00 22.32 199 LYS A N 1
ATOM 1325 C CA . LYS A 1 178 ? -11.218 36.735 40.696 1.00 21.54 199 LYS A CA 1
ATOM 1326 C C . LYS A 1 178 ? -9.866 36.892 40.031 1.00 18.67 199 LYS A C 1
ATOM 1327 O O . LYS A 1 178 ? -9.072 37.750 40.407 1.00 18.00 199 LYS A O 1
ATOM 1333 N N . PHE A 1 179 ? -9.586 35.985 39.105 1.00 16.20 200 PHE A N 1
ATOM 1334 C CA . PHE A 1 179 ? -8.357 36.006 38.328 1.00 14.81 200 PHE A CA 1
ATOM 1335 C C . PHE A 1 179 ? -8.665 35.492 36.929 1.00 14.47 200 PHE A C 1
ATOM 1336 O O . PHE A 1 179 ? -9.747 34.968 36.680 1.00 14.45 200 PHE A O 1
ATOM 1344 N N . TYR A 1 180 ? -7.708 35.636 36.022 1.00 15.30 201 TYR A N 1
ATOM 1345 C CA . TYR A 1 180 ? -7.911 35.226 34.647 1.00 15.32 201 TYR A CA 1
ATOM 1346 C C . TYR A 1 180 ? -6.849 34.305 34.088 1.00 14.55 201 TYR A C 1
ATOM 1347 O O . TYR A 1 180 ? -5.687 34.315 34.502 1.00 15.24 201 TYR A O 1
ATOM 1356 N N . GLN A 1 181 ? -7.286 33.506 33.129 1.00 12.83 202 GLN A N 1
ATOM 1357 C CA . GLN A 1 181 ? -6.434 32.571 32.439 1.00 13.41 202 GLN A CA 1
ATOM 1358 C C . GLN A 1 181 ? -6.578 32.871 30.953 1.00 11.22 202 GLN A C 1
ATOM 1359 O O . GLN A 1 181 ? -7.661 33.228 30.488 1.00 9.87 202 GLN A O 1
ATOM 1365 N N . VAL A 1 182 ? -5.463 32.821 30.234 1.00 9.46 203 VAL A N 1
ATOM 1366 C CA . VAL A 1 182 ? -5.498 33.039 28.806 1.00 9.18 203 VAL A CA 1
ATOM 1367 C C . VAL A 1 182 ? -4.671 31.963 28.098 1.00 10.45 203 VAL A C 1
ATOM 1368 O O . VAL A 1 182 ? -3.526 31.685 28.463 1.00 10.32 203 VAL A O 1
ATOM 1372 N N . ILE A 1 183 ? -5.359 31.221 27.234 1.00 10.88 204 ILE A N 1
ATOM 1373 C CA . ILE A 1 183 ? -4.759 30.144 26.448 1.00 13.38 204 ILE A CA 1
ATOM 1374 C C . ILE A 1 183 ? -5.095 30.396 24.993 1.00 14.03 204 ILE A C 1
ATOM 1375 O O . ILE A 1 183 ? -6.100 31.052 24.695 1.00 15.36 204 ILE A O 1
ATOM 1380 N N . SER A 1 184 ? -4.263 29.886 24.087 1.00 13.47 205 SER A N 1
ATOM 1381 C CA . SER A 1 184 ? -4.506 30.094 22.664 1.00 14.01 205 SER A CA 1
ATOM 1382 C C . SER A 1 184 ? -5.731 29.316 22.168 1.00 13.94 205 SER A C 1
ATOM 1383 O O . SER A 1 184 ? -6.106 28.281 22.732 1.00 13.50 205 SER A O 1
ATOM 1386 N N . ALA A 1 185 ? -6.373 29.840 21.134 1.00 13.81 206 ALA A N 1
ATOM 1387 C CA . ALA A 1 185 ? -7.527 29.166 20.565 1.00 14.14 206 ALA A CA 1
ATOM 1388 C C . ALA A 1 185 ? -7.023 27.861 19.926 1.00 15.96 206 ALA A C 1
ATOM 1389 O O . ALA A 1 185 ? -7.774 26.890 19.775 1.00 15.86 206 ALA A O 1
ATOM 1391 N N . ASP A 1 186 ? -5.741 27.846 19.568 1.00 16.91 207 ASP A N 1
ATOM 1392 C CA . ASP A 1 186 ? -5.108 26.666 18.981 1.00 20.32 207 ASP A CA 1
ATOM 1393 C C . ASP A 1 186 ? -5.154 25.515 19.978 1.00 18.90 207 ASP A C 1
ATOM 1394 O O . ASP A 1 186 ? -5.476 24.387 19.618 1.00 17.75 207 ASP A O 1
ATOM 1399 N N . LEU A 1 187 ? -4.789 25.818 21.222 1.00 16.93 208 LEU A N 1
ATOM 1400 C CA . LEU A 1 187 ? -4.791 24.846 22.303 1.00 16.88 208 LEU A CA 1
ATOM 1401 C C . LEU A 1 187 ? -6.218 24.372 22.621 1.00 15.77 208 LEU A C 1
ATOM 1402 O O . LEU A 1 187 ? -6.432 23.196 22.897 1.00 15.74 208 LEU A O 1
ATOM 1407 N N . VAL A 1 188 ? -7.179 25.297 22.592 1.00 14.52 209 VAL A N 1
ATOM 1408 C CA . VAL A 1 188 ? -8.582 24.986 22.864 1.00 13.82 209 VAL A CA 1
ATOM 1409 C C . VAL A 1 188 ? -9.126 23.987 21.840 1.00 16.52 209 VAL A C 1
ATOM 1410 O O . VAL A 1 188 ? -9.798 23.017 22.210 1.00 14.28 209 VAL A O 1
ATOM 1414 N N . LYS A 1 189 ? -8.816 24.222 20.563 1.00 17.28 210 LYS A N 1
ATOM 1415 C CA . LYS A 1 189 ? -9.251 23.342 19.472 1.00 19.22 210 LYS A CA 1
ATOM 1416 C C . LYS A 1 189 ? -8.642 21.950 19.669 1.00 17.98 210 LYS A C 1
ATOM 1417 O O . LYS A 1 189 ? -9.281 20.930 19.409 1.00 17.06 210 LYS A O 1
ATOM 1423 N N . LYS A 1 190 ? -7.402 21.927 20.144 1.00 18.27 211 LYS A N 1
ATOM 1424 C CA . LYS A 1 190 ? -6.684 20.685 20.390 1.00 19.16 211 LYS A CA 1
ATOM 1425 C C . LYS A 1 190 ? -7.353 19.925 21.544 1.00 18.25 211 LYS A C 1
ATOM 1426 O O . LYS A 1 190 ? -7.538 18.713 21.466 1.00 16.73 211 LYS A O 1
ATOM 1440 N N . TYR A 1 192 ? -10.388 20.199 22.377 1.00 18.63 213 TYR A N 1
ATOM 1441 C CA . TYR A 1 192 ? -11.698 19.803 21.892 1.00 17.75 213 TYR A CA 1
ATOM 1442 C C . TYR A 1 192 ? -11.642 18.491 21.115 1.00 19.49 213 TYR A C 1
ATOM 1443 O O . TYR A 1 192 ? -12.597 17.720 21.148 1.00 21.06 213 TYR A O 1
ATOM 1452 N N . GLU A 1 193 ? -10.540 18.239 20.409 1.00 20.75 214 GLU A N 1
ATOM 1453 C CA . GLU A 1 193 ? -10.394 16.996 19.653 1.00 21.57 214 GLU A CA 1
ATOM 1454 C C . GLU A 1 193 ? -10.345 15.821 20.617 1.00 21.00 214 GLU A C 1
ATOM 1455 O O . GLU A 1 193 ? -10.940 14.783 20.362 1.00 22.64 214 GLU A O 1
ATOM 1461 N N . TYR A 1 194 ? -9.630 15.990 21.725 1.00 20.13 215 TYR A N 1
ATOM 1462 C CA . TYR A 1 194 ? -9.526 14.946 22.741 1.00 19.10 215 TYR A CA 1
ATOM 1463 C C . TYR A 1 194 ? -10.859 14.786 23.471 1.00 18.31 215 TYR A C 1
ATOM 1464 O O . TYR A 1 194 ? -11.274 13.675 23.811 1.00 18.11 215 TYR A O 1
ATOM 1473 N N . PHE A 1 195 ? -11.497 15.922 23.732 1.00 16.79 216 PHE A N 1
ATOM 1474 C CA . PHE A 1 195 ? -12.766 15.987 24.438 1.00 16.23 216 PHE A CA 1
ATOM 1475 C C . PHE A 1 195 ? -13.934 15.357 23.678 1.00 18.00 216 PHE A C 1
ATOM 1476 O O . PHE A 1 195 ? -14.714 14.600 24.254 1.00 16.64 216 PHE A O 1
ATOM 1484 N N . THR A 1 196 ? -14.065 15.673 22.394 1.00 19.47 217 THR A N 1
ATOM 1485 C CA . THR A 1 196 ? -15.167 15.123 21.616 1.00 22.26 217 THR A CA 1
ATOM 1486 C C . THR A 1 196 ? -15.057 13.637 21.359 1.00 22.67 217 THR A C 1
ATOM 1487 O O . THR A 1 196 ? -16.076 12.945 21.289 1.00 21.76 217 THR A O 1
ATOM 1491 N N . LYS A 1 197 ? -13.825 13.146 21.260 1.00 24.25 218 LYS A N 1
ATOM 1492 C CA . LYS A 1 197 ? -13.593 11.726 21.037 1.00 27.74 218 LYS A CA 1
ATOM 1493 C C . LYS A 1 197 ? -14.211 10.880 22.152 1.00 28.33 218 LYS A C 1
ATOM 1494 O O . LYS A 1 197 ? -14.789 9.826 21.876 1.00 28.43 218 LYS A O 1
ATOM 1500 N N . LYS A 1 198 ? -14.100 11.326 23.402 1.00 27.96 219 LYS A N 1
ATOM 1501 C CA . LYS A 1 198 ? -14.691 10.545 24.470 1.00 30.70 219 LYS A CA 1
ATOM 1502 C C . LYS A 1 198 ? -16.120 10.910 24.871 1.00 32.31 219 LYS A C 1
ATOM 1503 O O . LYS A 1 198 ? -16.713 10.255 25.729 1.00 32.76 219 LYS A O 1
ATOM 1509 N N . GLN A 1 199 ? -16.676 11.945 24.244 1.00 34.60 220 GLN A N 1
ATOM 1510 C CA . GLN A 1 199 ? -18.071 12.318 24.481 1.00 36.43 220 GLN A CA 1
ATOM 1511 C C . GLN A 1 199 ? -18.879 11.394 23.572 1.00 38.30 220 GLN A C 1
ATOM 1512 O O . GLN A 1 199 ? -20.062 11.143 23.807 1.00 37.77 220 GLN A O 1
ATOM 1518 N N . SER A 1 200 ? -18.210 10.904 22.525 1.00 41.01 221 SER A N 1
ATOM 1519 C CA . SER A 1 200 ? -18.787 9.989 21.543 1.00 44.04 221 SER A CA 1
ATOM 1520 C C . SER A 1 200 ? -18.782 8.570 22.093 1.00 46.13 221 SER A C 1
ATOM 1521 O O . SER A 1 200 ? -19.626 7.753 21.727 1.00 47.35 221 SER A O 1
ATOM 1524 N N . GLU A 1 201 ? -17.795 8.271 22.934 1.00 48.19 222 GLU A N 1
ATOM 1525 C CA . GLU A 1 201 ? -17.686 6.960 23.563 1.00 50.71 222 GLU A CA 1
ATOM 1526 C C . GLU A 1 201 ? -18.679 6.941 24.736 1.00 51.64 222 GLU A C 1
ATOM 1527 O O . GLU A 1 201 ? -18.284 6.981 25.903 1.00 52.03 222 GLU A O 1
ATOM 1533 N N . ALA A 1 202 ? -19.971 6.909 24.411 1.00 52.97 223 ALA A N 1
ATOM 1534 C CA . ALA A 1 202 ? -21.041 6.902 25.411 1.00 54.44 223 ALA A CA 1
ATOM 1535 C C . ALA A 1 202 ? -21.093 5.625 26.256 1.00 55.13 223 ALA A C 1
ATOM 1536 O O . ALA A 1 202 ? -20.514 4.608 25.821 1.00 56.09 223 ALA A O 1
ATOM 1547 N N . VAL B 1 3 ? 1.228 58.858 62.311 1.00 60.62 24 VAL B N 1
ATOM 1548 C CA . VAL B 1 3 ? 2.599 59.111 61.882 1.00 56.56 24 VAL B CA 1
ATOM 1549 C C . VAL B 1 3 ? 3.079 57.988 60.954 1.00 53.28 24 VAL B C 1
ATOM 1550 O O . VAL B 1 3 ? 3.908 58.214 60.073 1.00 52.43 24 VAL B O 1
ATOM 1554 N N . LEU B 1 4 ? 2.536 56.786 61.118 1.00 49.36 25 LEU B N 1
ATOM 1555 C CA . LEU B 1 4 ? 2.956 55.695 60.255 1.00 47.21 25 LEU B CA 1
ATOM 1556 C C . LEU B 1 4 ? 1.964 55.290 59.165 1.00 45.50 25 LEU B C 1
ATOM 1557 O O . LEU B 1 4 ? 0.741 55.350 59.337 1.00 43.56 25 LEU B O 1
ATOM 1562 N N . THR B 1 5 ? 2.533 54.912 58.024 1.00 43.20 26 THR B N 1
ATOM 1563 C CA . THR B 1 5 ? 1.795 54.518 56.831 1.00 40.64 26 THR B CA 1
ATOM 1564 C C . THR B 1 5 ? 1.279 53.080 56.847 1.00 39.71 26 THR B C 1
ATOM 1565 O O . THR B 1 5 ? 1.703 52.268 57.667 1.00 39.04 26 THR B O 1
ATOM 1569 N N . PRO B 1 6 ? 0.339 52.755 55.938 1.00 39.49 27 PRO B N 1
ATOM 1570 C CA . PRO B 1 6 ? -0.225 51.401 55.855 1.00 37.70 27 PRO B CA 1
ATOM 1571 C C . PRO B 1 6 ? 0.827 50.406 55.358 1.00 36.42 27 PRO B C 1
ATOM 1572 O O . PRO B 1 6 ? 0.750 49.210 55.655 1.00 34.88 27 PRO B O 1
ATOM 1576 N N . GLU B 1 7 ? 1.804 50.914 54.604 1.00 35.52 28 GLU B N 1
ATOM 1577 C CA . GLU B 1 7 ? 2.899 50.100 54.073 1.00 36.02 28 GLU B CA 1
ATOM 1578 C C . GLU B 1 7 ? 3.751 49.524 55.206 1.00 34.40 28 GLU B C 1
ATOM 1579 O O . GLU B 1 7 ? 4.081 48.340 55.203 1.00 33.51 28 GLU B O 1
ATOM 1585 N N . GLU B 1 8 ? 4.125 50.369 56.162 1.00 33.58 29 GLU B N 1
ATOM 1586 C CA . GLU B 1 8 ? 4.922 49.903 57.288 1.00 34.47 29 GLU B CA 1
ATOM 1587 C C . GLU B 1 8 ? 4.069 49.168 58.324 1.00 33.12 29 GLU B C 1
ATOM 1588 O O . GLU B 1 8 ? 4.578 48.377 59.116 1.00 30.93 29 GLU B O 1
ATOM 1594 N N . LYS B 1 9 ? 2.761 49.397 58.269 1.00 33.04 30 LYS B N 1
ATOM 1595 C CA . LYS B 1 9 ? 1.824 48.729 59.163 1.00 33.92 30 LYS B CA 1
ATOM 1596 C C . LYS B 1 9 ? 1.672 47.294 58.639 1.00 34.03 30 LYS B C 1
ATOM 1597 O O . LYS B 1 9 ? 1.427 46.353 59.400 1.00 33.79 30 LYS B O 1
ATOM 1603 N N . ASP B 1 10 ? 1.865 47.146 57.330 1.00 33.35 31 ASP B N 1
ATOM 1604 C CA . ASP B 1 10 ? 1.790 45.859 56.657 1.00 32.85 31 ASP B CA 1
ATOM 1605 C C . ASP B 1 10 ? 3.084 45.094 56.898 1.00 31.07 31 ASP B C 1
ATOM 1606 O O . ASP B 1 10 ? 3.081 43.862 56.970 1.00 31.35 31 ASP B O 1
ATOM 1619 N N . ILE B 1 12 ? 4.879 45.163 59.596 1.00 24.19 33 ILE B N 1
ATOM 1620 C CA . ILE B 1 12 ? 4.760 44.602 60.942 1.00 22.54 33 ILE B CA 1
ATOM 1621 C C . ILE B 1 12 ? 4.068 43.242 60.853 1.00 23.74 33 ILE B C 1
ATOM 1622 O O . ILE B 1 12 ? 4.553 42.250 61.403 1.00 22.43 33 ILE B O 1
ATOM 1627 N N . GLY B 1 13 ? 2.951 43.206 60.129 1.00 23.99 34 GLY B N 1
ATOM 1628 C CA . GLY B 1 13 ? 2.207 41.973 59.951 1.00 25.74 34 GLY B CA 1
ATOM 1629 C C . GLY B 1 13 ? 3.022 40.890 59.268 1.00 27.07 34 GLY B C 1
ATOM 1630 O O . GLY B 1 13 ? 2.965 39.728 59.673 1.00 29.87 34 GLY B O 1
ATOM 1631 N N . GLU B 1 14 ? 3.788 41.264 58.244 1.00 27.65 35 GLU B N 1
ATOM 1632 C CA . GLU B 1 14 ? 4.618 40.301 57.523 1.00 27.70 35 GLU B CA 1
ATOM 1633 C C . GLU B 1 14 ? 5.739 39.752 58.407 1.00 26.34 35 GLU B C 1
ATOM 1634 O O . GLU B 1 14 ? 5.865 38.536 58.566 1.00 26.20 35 GLU B O 1
ATOM 1640 N N . ILE B 1 15 ? 6.556 40.641 58.968 1.00 25.68 36 ILE B N 1
ATOM 1641 C CA . ILE B 1 15 ? 7.644 40.216 59.843 1.00 27.25 36 ILE B CA 1
ATOM 1642 C C . ILE B 1 15 ? 7.079 39.456 61.049 1.00 26.29 36 ILE B C 1
ATOM 1643 O O . ILE B 1 15 ? 7.735 38.574 61.592 1.00 27.29 36 ILE B O 1
ATOM 1648 N N . GLY B 1 16 ? 5.846 39.781 61.435 1.00 26.33 37 GLY B N 1
ATOM 1649 C CA . GLY B 1 16 ? 5.195 39.099 62.541 1.00 25.00 37 GLY B CA 1
ATOM 1650 C C . GLY B 1 16 ? 4.967 37.645 62.163 1.00 27.11 37 GLY B C 1
ATOM 1651 O O . GLY B 1 16 ? 5.269 36.746 62.942 1.00 28.12 37 GLY B O 1
ATOM 1652 N N . ASN B 1 17 ? 4.450 37.411 60.956 1.00 26.39 38 ASN B N 1
ATOM 1653 C CA . ASN B 1 17 ? 4.218 36.055 60.469 1.00 26.69 38 ASN B CA 1
ATOM 1654 C C . ASN B 1 17 ? 5.525 35.263 60.467 1.00 26.34 38 ASN B C 1
ATOM 1655 O O . ASN B 1 17 ? 5.564 34.123 60.922 1.00 27.78 38 ASN B O 1
ATOM 1660 N N . ILE B 1 18 ? 6.589 35.877 59.954 1.00 25.69 39 ILE B N 1
ATOM 1661 C CA . ILE B 1 18 ? 7.894 35.220 59.854 1.00 25.88 39 ILE B CA 1
ATOM 1662 C C . ILE B 1 18 ? 8.685 35.113 61.165 1.00 26.42 39 ILE B C 1
ATOM 1663 O O . ILE B 1 18 ? 9.049 34.007 61.578 1.00 25.83 39 ILE B O 1
ATOM 1668 N N . ALA B 1 19 ? 8.973 36.258 61.789 1.00 25.82 40 ALA B N 1
ATOM 1669 C CA . ALA B 1 19 ? 9.730 36.306 63.045 1.00 25.95 40 ALA B CA 1
ATOM 1670 C C . ALA B 1 19 ? 8.980 35.675 64.217 1.00 25.87 40 ALA B C 1
ATOM 1671 O O . ALA B 1 19 ? 9.558 34.921 64.994 1.00 23.20 40 ALA B O 1
ATOM 1681 N N . GLY B 1 21 ? 6.720 33.615 63.837 1.00 27.46 42 GLY B N 1
ATOM 1682 C CA . GLY B 1 21 ? 6.468 32.258 63.394 1.00 26.96 42 GLY B CA 1
ATOM 1683 C C . GLY B 1 21 ? 7.623 31.374 63.831 1.00 26.34 42 GLY B C 1
ATOM 1684 O O . GLY B 1 21 ? 7.445 30.198 64.141 1.00 26.09 42 GLY B O 1
ATOM 1685 N N . SER B 1 22 ? 8.818 31.951 63.836 1.00 25.61 43 SER B N 1
ATOM 1686 C CA . SER B 1 22 ? 10.019 31.251 64.265 1.00 26.25 43 SER B CA 1
ATOM 1687 C C . SER B 1 22 ? 9.992 31.135 65.794 1.00 25.49 43 SER B C 1
ATOM 1688 O O . SER B 1 22 ? 10.424 30.126 66.361 1.00 24.63 43 SER B O 1
ATOM 1691 N N . ALA B 1 23 ? 9.467 32.175 66.443 1.00 23.43 44 ALA B N 1
ATOM 1692 C CA . ALA B 1 23 ? 9.346 32.209 67.894 1.00 22.29 44 ALA B CA 1
ATOM 1693 C C . ALA B 1 23 ? 8.393 31.105 68.340 1.00 21.99 44 ALA B C 1
ATOM 1694 O O . ALA B 1 23 ? 8.650 30.411 69.326 1.00 22.37 44 ALA B O 1
ATOM 1696 N N . ALA B 1 24 ? 7.302 30.940 67.595 1.00 20.27 45 ALA B N 1
ATOM 1697 C CA . ALA B 1 24 ? 6.313 29.915 67.897 1.00 19.67 45 ALA B CA 1
ATOM 1698 C C . ALA B 1 24 ? 6.947 28.528 67.794 1.00 20.97 45 ALA B C 1
ATOM 1699 O O . ALA B 1 24 ? 6.654 27.652 68.609 1.00 21.10 45 ALA B O 1
ATOM 1701 N N . THR B 1 25 ? 7.809 28.341 66.791 1.00 21.55 46 THR B N 1
ATOM 1702 C CA . THR B 1 25 ? 8.512 27.077 66.564 1.00 22.62 46 THR B CA 1
ATOM 1703 C C . THR B 1 25 ? 9.393 26.750 67.773 1.00 21.84 46 THR B C 1
ATOM 1704 O O . THR B 1 25 ? 9.483 25.603 68.193 1.00 22.20 46 THR B O 1
ATOM 1708 N N . THR B 1 26 ? 10.028 27.774 68.329 1.00 21.44 47 THR B N 1
ATOM 1709 C CA . THR B 1 26 ? 10.879 27.612 69.499 1.00 22.34 47 THR B CA 1
ATOM 1710 C C . THR B 1 26 ? 10.009 27.328 70.733 1.00 23.18 47 THR B C 1
ATOM 1711 O O . THR B 1 26 ? 10.328 26.449 71.537 1.00 22.58 47 THR B O 1
ATOM 1715 N N . LEU B 1 27 ? 8.890 28.041 70.847 1.00 22.24 48 LEU B N 1
ATOM 1716 C CA . LEU B 1 27 ? 7.980 27.858 71.968 1.00 23.78 48 LEU B CA 1
ATOM 1717 C C . LEU B 1 27 ? 7.396 26.451 71.924 1.00 25.64 48 LEU B C 1
ATOM 1718 O O . LEU B 1 27 ? 7.090 25.864 72.959 1.00 25.54 48 LEU B O 1
ATOM 1723 N N . SER B 1 28 ? 7.246 25.920 70.716 1.00 26.93 49 SER B N 1
ATOM 1724 C CA . SER B 1 28 ? 6.679 24.594 70.531 1.00 30.66 49 SER B CA 1
ATOM 1725 C C . SER B 1 28 ? 7.594 23.487 71.069 1.00 31.63 49 SER B C 1
ATOM 1726 O O . SER B 1 28 ? 7.121 22.478 71.591 1.00 29.47 49 SER B O 1
ATOM 1737 N N . ILE B 1 30 ? 9.748 23.881 73.547 1.00 33.47 51 ILE B N 1
ATOM 1738 C CA . ILE B 1 30 ? 9.722 24.032 74.993 1.00 33.57 51 ILE B CA 1
ATOM 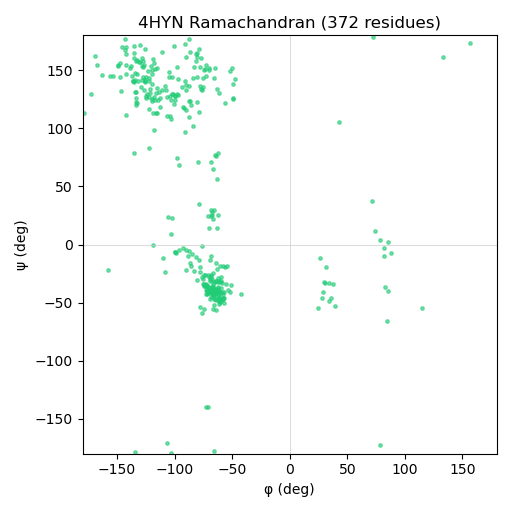1739 C C . ILE B 1 30 ? 8.462 23.426 75.612 1.00 34.04 51 ILE B C 1
ATOM 1740 O O . ILE B 1 30 ? 8.551 22.550 76.478 1.00 35.65 51 ILE B O 1
ATOM 1745 N N . LEU B 1 31 ? 7.298 23.859 75.131 1.00 33.10 52 LEU B N 1
ATOM 1746 C CA . LEU B 1 31 ? 6.015 23.397 75.657 1.00 31.98 52 LEU B CA 1
ATOM 1747 C C . LEU B 1 31 ? 5.574 21.988 75.277 1.00 32.13 52 LEU B C 1
ATOM 1748 O O . LEU B 1 31 ? 4.792 21.372 75.998 1.00 33.22 52 LEU B O 1
ATOM 1753 N N . GLY B 1 32 ? 6.045 21.488 74.142 1.00 32.09 53 GLY B N 1
ATOM 1754 C CA . GLY B 1 32 ? 5.652 20.157 73.715 1.00 32.76 53 GLY B CA 1
ATOM 1755 C C . GLY B 1 32 ? 4.341 20.114 72.941 1.00 34.68 53 GLY B C 1
ATOM 1756 O O . GLY B 1 32 ? 3.873 19.033 72.576 1.00 35.57 53 GLY B O 1
ATOM 1757 N N . ARG B 1 33 ? 3.734 21.278 72.711 1.00 34.00 54 ARG B N 1
ATOM 1758 C CA . ARG B 1 33 ? 2.479 21.369 71.962 1.00 33.99 54 ARG B CA 1
ATOM 1759 C C . ARG B 1 33 ? 2.757 22.264 70.761 1.00 34.01 54 ARG B C 1
ATOM 1760 O O . ARG B 1 33 ? 3.652 23.107 70.813 1.00 34.26 54 ARG B O 1
ATOM 1768 N N . ASP B 1 34 ? 2.000 22.089 69.683 1.00 34.63 55 ASP B N 1
ATOM 1769 C CA . ASP B 1 34 ? 2.175 22.926 68.500 1.00 35.28 55 ASP B CA 1
ATOM 1770 C C . ASP B 1 34 ? 1.572 24.305 68.728 1.00 33.61 55 ASP B C 1
ATOM 1771 O O . ASP B 1 34 ? 0.456 24.429 69.233 1.00 31.94 55 ASP B O 1
ATOM 1776 N N . ILE B 1 35 ? 2.335 25.334 68.374 1.00 32.80 56 ILE B N 1
ATOM 1777 C CA . ILE B 1 35 ? 1.905 26.716 68.540 1.00 32.70 56 ILE B CA 1
ATOM 1778 C C . ILE B 1 35 ? 1.911 27.491 67.224 1.00 32.71 56 ILE B C 1
ATOM 1779 O O . ILE B 1 35 ? 2.796 27.318 66.392 1.00 33.72 56 ILE B O 1
ATOM 1784 N N . HIS B 1 36 ? 0.907 28.339 67.043 1.00 32.41 57 HIS B N 1
ATOM 1785 C CA . HIS B 1 36 ? 0.823 29.168 65.852 1.00 32.43 57 HIS B CA 1
ATOM 1786 C C . HIS B 1 36 ? 0.503 30.593 66.295 1.00 31.68 57 HIS B C 1
ATOM 1787 O O . HIS B 1 36 ? -0.379 30.812 67.129 1.00 29.23 57 HIS B O 1
ATOM 1794 N N . ILE B 1 37 ? 1.271 31.548 65.774 1.00 30.37 58 ILE B N 1
ATOM 1795 C CA . ILE B 1 37 ? 1.088 32.950 66.105 1.00 29.30 58 ILE B CA 1
ATOM 1796 C C . ILE B 1 37 ? 0.862 33.766 64.838 1.00 29.54 58 ILE B C 1
ATOM 1797 O O . ILE B 1 37 ? 1.617 33.645 63.869 1.00 29.66 58 ILE B O 1
ATOM 1802 N N . THR B 1 38 ? -0.202 34.570 64.850 1.00 29.19 59 THR B N 1
ATOM 1803 C CA . THR B 1 38 ? -0.550 35.454 63.736 1.00 29.15 59 THR B CA 1
ATOM 1804 C C . THR B 1 38 ? -0.700 36.881 64.266 1.00 28.60 59 THR B C 1
ATOM 1805 O O . THR B 1 38 ? -0.763 37.096 65.479 1.00 27.13 59 THR B O 1
ATOM 1809 N N . VAL B 1 39 ? -0.774 37.847 63.355 1.00 28.68 60 VAL B N 1
ATOM 1810 C CA . VAL B 1 39 ? -0.928 39.244 63.733 1.00 28.96 60 VAL B CA 1
ATOM 1811 C C . VAL B 1 39 ? -2.248 39.775 63.181 1.00 31.20 60 VAL B C 1
ATOM 1812 O O . VAL B 1 39 ? -2.347 40.140 62.008 1.00 31.63 60 VAL B O 1
ATOM 1816 N N . PRO B 1 40 ? -3.290 39.812 64.025 1.00 32.05 61 PRO B N 1
ATOM 1817 C CA . PRO B 1 40 ? -4.605 40.297 63.609 1.00 32.57 61 PRO B CA 1
ATOM 1818 C C . PRO B 1 40 ? -4.681 41.802 63.399 1.00 33.15 61 PRO B C 1
ATOM 1819 O O . PRO B 1 40 ? -5.310 42.265 62.445 1.00 33.76 61 PRO B O 1
ATOM 1823 N N . THR B 1 41 ? -4.024 42.570 64.265 1.00 32.61 62 THR B N 1
ATOM 1824 C CA . THR B 1 41 ? -4.115 44.021 64.156 1.00 31.74 62 THR B CA 1
ATOM 1825 C C . THR B 1 41 ? -2.897 44.818 64.613 1.00 29.20 62 THR B C 1
ATOM 1826 O O . THR B 1 41 ? -2.109 44.371 65.444 1.00 28.66 62 THR B O 1
ATOM 1830 N N . VAL B 1 42 ? -2.766 46.009 64.040 1.00 27.29 63 VAL B N 1
ATOM 1831 C CA . VAL B 1 42 ? -1.716 46.959 64.381 1.00 25.46 63 VAL B CA 1
ATOM 1832 C C . VAL B 1 42 ? -2.442 48.296 64.550 1.00 26.79 63 VAL B C 1
ATOM 1833 O O . VAL B 1 42 ? -3.153 48.739 63.649 1.00 26.81 63 VAL B O 1
ATOM 1837 N N . ARG B 1 43 ? -2.321 48.904 65.722 1.00 28.74 64 ARG B N 1
ATOM 1838 C CA . ARG B 1 43 ? -2.960 50.193 65.972 1.00 31.21 64 ARG B CA 1
ATOM 1839 C C . ARG B 1 43 ? -1.901 51.186 66.432 1.00 31.95 64 ARG B C 1
ATOM 1840 O O . ARG B 1 43 ? -0.960 50.827 67.143 1.00 33.35 64 ARG B O 1
ATOM 1848 N N . GLU B 1 44 ? -2.051 52.435 66.017 1.00 31.38 65 GLU B N 1
ATOM 1849 C CA . GLU B 1 44 ? -1.103 53.466 66.398 1.00 31.27 65 GLU B CA 1
ATOM 1850 C C . GLU B 1 44 ? -1.670 54.242 67.580 1.00 31.17 65 GLU B C 1
ATOM 1851 O O . GLU B 1 44 ? -2.889 54.308 67.755 1.00 30.79 65 GLU B O 1
ATOM 1857 N N . GLU B 1 45 ? -0.786 54.802 68.403 1.00 31.86 66 GLU B N 1
ATOM 1858 C CA . GLU B 1 45 ? -1.219 55.561 69.568 1.00 31.44 66 GLU B CA 1
ATOM 1859 C C . GLU B 1 45 ? -0.110 56.384 70.217 1.00 29.82 66 GLU B C 1
ATOM 1860 O O . GLU B 1 45 ? 1.071 56.067 70.092 1.00 28.89 66 GLU B O 1
ATOM 1866 N N . LYS B 1 46 ? -0.505 57.452 70.902 1.00 29.58 67 LYS B N 1
ATOM 1867 C CA . LYS B 1 46 ? 0.436 58.322 71.601 1.00 29.73 67 LYS B CA 1
ATOM 1868 C C . LYS B 1 46 ? 0.965 57.617 72.852 1.00 28.41 67 LYS B C 1
ATOM 1869 O O . LYS B 1 46 ? 0.228 56.889 73.508 1.00 29.57 67 LYS B O 1
ATOM 1883 N N . LYS B 1 48 ? 1.562 58.665 75.837 1.00 21.75 69 LYS B N 1
ATOM 1884 C CA . LYS B 1 48 ? 0.797 59.021 77.029 1.00 22.18 69 LYS B CA 1
ATOM 1885 C C . LYS B 1 48 ? -0.555 58.311 77.133 1.00 20.87 69 LYS B C 1
ATOM 1886 O O . LYS B 1 48 ? -1.189 58.338 78.187 1.00 20.04 69 LYS B O 1
ATOM 1892 N N . ASN B 1 49 ? -0.980 57.667 76.051 1.00 18.26 70 ASN B N 1
ATOM 1893 C CA . ASN B 1 49 ? -2.261 56.971 76.027 1.00 19.16 70 ASN B CA 1
ATOM 1894 C C . ASN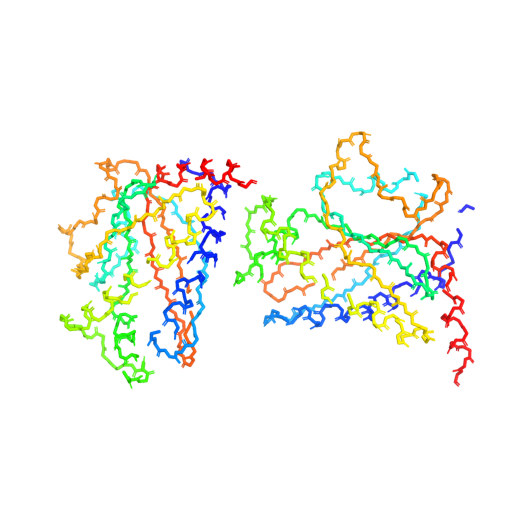 B 1 49 ? -2.226 55.431 76.014 1.00 19.54 70 ASN B C 1
ATOM 1895 O O . ASN B 1 49 ? -3.199 54.803 76.436 1.00 19.11 70 ASN B O 1
ATOM 1900 N N . VAL B 1 50 ? -1.124 54.832 75.557 1.00 17.01 71 VAL B N 1
ATOM 1901 C CA . VAL B 1 50 ? -1.007 53.371 75.465 1.00 18.36 71 VAL B CA 1
ATOM 1902 C C . VAL B 1 50 ? -1.366 52.582 76.725 1.00 17.84 71 VAL B C 1
ATOM 1903 O O . VAL B 1 50 ? -1.921 51.485 76.643 1.00 16.44 71 VAL B O 1
ATOM 1907 N N . LYS B 1 51 ? -1.057 53.140 77.887 1.00 18.64 72 LYS B N 1
ATOM 1908 C CA . LYS B 1 51 ? -1.352 52.469 79.146 1.00 19.07 72 LYS B CA 1
ATOM 1909 C C . LYS B 1 51 ? -2.824 52.086 79.292 1.00 18.92 72 LYS B C 1
ATOM 1910 O O . LYS B 1 51 ? -3.138 51.030 79.845 1.00 20.46 72 LYS B O 1
ATOM 1916 N N . SER B 1 52 ? -3.721 52.907 78.757 1.00 18.19 73 SER B N 1
ATOM 1917 C CA . SER B 1 52 ? -5.145 52.617 78.885 1.00 20.13 73 SER B CA 1
ATOM 1918 C C . SER B 1 52 ? -5.701 51.517 77.985 1.00 19.71 73 SER B C 1
ATOM 1919 O O . SER B 1 52 ? -6.878 51.178 78.081 1.00 19.15 73 SER B O 1
ATOM 1922 N N . ASP B 1 53 ? -4.851 50.930 77.145 1.00 19.91 74 ASP B N 1
ATOM 1923 C CA . ASP B 1 53 ? -5.276 49.832 76.276 1.00 19.00 74 ASP B CA 1
ATOM 1924 C C . ASP B 1 53 ? -5.323 48.540 77.078 1.00 18.29 74 ASP B C 1
ATOM 1925 O O . ASP B 1 53 ? -5.875 47.538 76.628 1.00 17.28 74 ASP B O 1
ATOM 1930 N N . PHE B 1 54 ? -4.742 48.568 78.272 1.00 16.84 75 PHE B N 1
ATOM 1931 C CA . PHE B 1 54 ? -4.707 47.392 79.123 1.00 16.41 75 PHE B CA 1
ATOM 1932 C C . PHE B 1 54 ? -5.345 47.674 80.471 1.00 16.35 75 PHE B C 1
ATOM 1933 O O . PHE B 1 54 ? -5.321 48.798 80.958 1.00 15.73 75 PHE B O 1
ATOM 1941 N N . SER B 1 55 ? -5.940 46.653 81.064 1.00 15.86 76 SER B N 1
ATOM 1942 C CA . SER B 1 55 ? -6.550 46.820 82.372 1.00 17.84 76 SER B CA 1
ATOM 1943 C C . SER B 1 55 ? -6.180 45.659 83.278 1.00 17.07 76 SER B C 1
ATOM 1944 O O . SER B 1 55 ? -5.736 44.604 82.812 1.00 14.90 76 SER B O 1
ATOM 1947 N N . GLY B 1 56 ? -6.334 45.879 84.577 1.00 16.75 77 GLY B N 1
ATOM 1948 C CA . GLY B 1 56 ? -6.004 44.858 85.542 1.00 17.19 77 GLY B CA 1
ATOM 1949 C C . GLY B 1 56 ? -4.516 44.748 85.786 1.00 19.47 77 GLY B C 1
ATOM 1950 O O . GLY B 1 56 ? -3.705 45.543 85.317 1.00 19.16 77 GLY B O 1
ATOM 1951 N N . GLU B 1 57 ? -4.170 43.724 86.540 1.00 23.51 78 GLU B N 1
ATOM 1952 C CA . GLU B 1 57 ? -2.801 43.427 86.905 1.00 25.58 78 GLU B CA 1
ATOM 1953 C C . GLU B 1 57 ? -2.296 42.450 85.839 1.00 26.02 78 GLU B C 1
ATOM 1954 O O . GLU B 1 57 ? -2.902 41.399 85.630 1.00 27.73 78 GLU B O 1
ATOM 1960 N N . GLN B 1 58 ? -1.267 42.829 85.088 1.00 24.62 79 GLN B N 1
ATOM 1961 C CA . GLN B 1 58 ? -0.727 41.903 84.110 1.00 22.65 79 GLN B CA 1
ATOM 1962 C C . GLN B 1 58 ? 0.782 41.887 83.925 1.00 21.16 79 GLN B C 1
ATOM 1963 O O . GLN B 1 58 ? 1.496 42.703 84.513 1.00 21.92 79 GLN B O 1
ATOM 1969 N N . VAL B 1 59 ? 1.267 40.892 83.181 1.00 18.22 80 VAL B N 1
ATOM 1970 C CA . VAL B 1 59 ? 2.695 40.715 82.964 1.00 15.89 80 VAL B CA 1
ATOM 1971 C C . VAL B 1 59 ? 3.279 41.493 81.799 1.00 15.28 80 VAL B C 1
ATOM 1972 O O . VAL B 1 59 ? 2.831 41.374 80.666 1.00 15.20 80 VAL B O 1
ATOM 1976 N N . VAL B 1 60 ? 4.286 42.302 82.117 1.00 15.31 81 VAL B N 1
ATOM 1977 C CA . VAL B 1 60 ? 4.989 43.135 81.156 1.00 14.45 81 VAL B CA 1
ATOM 1978 C C . VAL B 1 60 ? 6.424 42.632 81.016 1.00 16.08 81 VAL B C 1
ATOM 1979 O O . VAL B 1 60 ? 7.143 42.439 82.005 1.00 16.01 81 VAL B O 1
ATOM 1983 N N . VAL B 1 61 ? 6.815 42.365 79.777 1.00 18.30 82 VAL B N 1
ATOM 1984 C CA . VAL B 1 61 ? 8.147 41.861 79.482 1.00 19.52 82 VAL B CA 1
ATOM 1985 C C . VAL B 1 61 ? 8.884 42.916 78.655 1.00 22.09 82 VAL B C 1
ATOM 1986 O O . VAL B 1 61 ? 8.481 43.242 77.530 1.00 21.55 82 VAL B O 1
ATOM 1990 N N . SER B 1 62 ? 9.919 43.496 79.262 1.00 22.52 83 SER B N 1
ATOM 1991 C CA . SER B 1 62 ? 10.722 44.531 78.626 1.00 23.75 83 SER B CA 1
ATOM 1992 C C . SER B 1 62 ? 12.063 43.988 78.141 1.00 24.22 83 SER B C 1
ATOM 1993 O O . SER B 1 62 ? 12.855 43.447 78.920 1.00 21.54 83 SER B O 1
ATOM 1996 N N . VAL B 1 63 ? 12.318 44.178 76.852 1.00 23.47 84 VAL B N 1
ATOM 1997 C CA . VAL B 1 63 ? 13.555 43.741 76.236 1.00 25.18 84 VAL B CA 1
ATOM 1998 C C . VAL B 1 63 ? 14.091 44.867 75.345 1.00 26.17 84 VAL B C 1
ATOM 1999 O O . VAL B 1 63 ? 13.347 45.490 74.587 1.00 26.49 84 VAL B O 1
ATOM 2003 N N . GLU B 1 64 ? 15.375 45.168 75.507 1.00 26.25 85 GLU B N 1
ATOM 2004 C CA . GLU B 1 64 ? 16.035 46.216 74.743 1.00 27.59 85 GLU B CA 1
ATOM 2005 C C . GLU B 1 64 ? 16.871 45.610 73.624 1.00 26.89 85 GLU B C 1
ATOM 2006 O O . GLU B 1 64 ? 17.456 44.542 73.791 1.00 25.68 85 GLU B O 1
ATOM 2012 N N . TYR B 1 65 ? 16.917 46.283 72.479 1.00 26.12 86 TYR B N 1
ATOM 2013 C CA . TYR B 1 65 ? 17.747 45.813 71.380 1.00 26.75 86 TYR B CA 1
ATOM 2014 C C . TYR B 1 65 ? 19.167 46.215 71.737 1.00 27.74 86 TYR B C 1
ATOM 2015 O O . TYR B 1 65 ? 19.394 47.321 72.229 1.00 28.62 86 TYR B O 1
ATOM 2024 N N . THR B 1 66 ? 20.114 45.307 71.532 1.00 27.95 87 THR B N 1
ATOM 2025 C CA . THR B 1 66 ? 21.511 45.578 71.855 1.00 27.71 87 THR B CA 1
ATOM 2026 C C . THR B 1 66 ? 22.409 45.731 70.626 1.00 28.18 87 THR B C 1
ATOM 2027 O O . THR B 1 66 ? 23.552 46.166 70.739 1.00 28.34 87 THR B O 1
ATOM 2031 N N . GLU B 1 67 ? 21.883 45.376 69.457 1.00 28.21 88 GLU B N 1
ATOM 2032 C CA . GLU B 1 67 ? 22.644 45.481 68.225 1.00 26.89 88 GLU B CA 1
ATOM 2033 C C . GLU B 1 67 ? 21.715 45.582 67.030 1.00 26.94 88 GLU B C 1
ATOM 2034 O O . GLU B 1 67 ? 20.641 44.979 67.031 1.00 26.18 88 GLU B O 1
ATOM 2035 N N . GLY B 1 68 ? 22.124 46.346 66.019 1.00 25.38 89 GLY B N 1
ATOM 2036 C CA . GLY B 1 68 ? 21.313 46.511 64.823 1.00 26.53 89 GLY B CA 1
ATOM 2037 C C . GLY B 1 68 ? 20.276 47.608 64.988 1.00 27.26 89 GLY B C 1
ATOM 2038 O O . GLY B 1 68 ? 20.327 48.641 64.317 1.00 25.49 89 GLY B O 1
ATOM 2039 N N . LEU B 1 69 ? 19.325 47.372 65.884 1.00 27.04 90 LEU B N 1
ATOM 2040 C CA . LEU B 1 69 ? 18.274 48.339 66.167 1.00 26.05 90 LEU B CA 1
ATOM 2041 C C . LEU B 1 69 ? 18.475 48.912 67.564 1.00 26.07 90 LEU B C 1
ATOM 2042 O O . LEU B 1 69 ? 19.272 48.398 68.351 1.00 24.82 90 LEU B O 1
ATOM 2047 N N . GLU B 1 70 ? 17.774 50.005 67.844 1.00 27.60 91 GLU B N 1
ATOM 2048 C CA . GLU B 1 70 ? 17.826 50.657 69.147 1.00 28.37 91 GLU B CA 1
ATOM 2049 C C . GLU B 1 70 ? 16.403 50.856 69.651 1.00 26.51 91 GLU B C 1
ATOM 2050 O O . GLU B 1 70 ? 15.500 51.156 68.866 1.00 24.86 91 GLU B O 1
ATOM 2056 N N . GLY B 1 71 ? 16.205 50.672 70.953 1.00 23.41 92 GLY B N 1
ATOM 2057 C CA . GLY B 1 71 ? 14.885 50.853 71.517 1.00 22.02 92 GLY B CA 1
ATOM 2058 C C . GLY B 1 71 ? 14.373 49.774 72.450 1.00 21.87 92 GLY B C 1
ATOM 2059 O O . GLY B 1 71 ? 14.866 48.642 72.492 1.00 20.16 92 GLY B O 1
ATOM 2060 N N . LEU B 1 72 ? 13.369 50.163 73.223 1.00 21.85 93 LEU B N 1
ATOM 2061 C CA . LEU B 1 72 ? 12.720 49.293 74.184 1.00 23.11 93 LEU B CA 1
ATOM 2062 C C . LEU B 1 72 ? 11.549 48.585 73.482 1.00 24.48 93 LEU B C 1
ATOM 2063 O O . LEU B 1 72 ? 10.786 49.214 72.742 1.00 22.89 93 LEU B O 1
ATOM 2068 N N . ASN B 1 73 ? 11.453 47.271 73.680 1.00 25.67 94 ASN B N 1
ATOM 2069 C CA . ASN B 1 73 ? 10.391 46.441 73.096 1.00 27.40 94 ASN B CA 1
ATOM 2070 C C . ASN B 1 73 ? 9.596 45.868 74.278 1.00 24.93 94 ASN B C 1
ATOM 2071 O O . ASN B 1 73 ? 10.174 45.213 75.149 1.00 24.58 94 ASN B O 1
ATOM 2076 N N . VAL B 1 74 ? 8.282 46.089 74.300 1.00 21.37 95 VAL B N 1
ATOM 2077 C CA . VAL B 1 74 ? 7.467 45.605 75.416 1.00 20.02 95 VAL B CA 1
ATOM 2078 C C . VAL B 1 74 ? 6.320 44.646 75.065 1.00 19.10 95 VAL B C 1
ATOM 2079 O O . VAL B 1 74 ? 5.535 44.901 74.159 1.00 18.73 95 VAL B O 1
ATOM 2083 N N . LEU B 1 75 ? 6.247 43.533 75.787 1.00 16.97 96 LEU B N 1
ATOM 2084 C CA . LEU B 1 75 ? 5.182 42.560 75.590 1.00 14.61 96 LEU B CA 1
ATOM 2085 C C . LEU B 1 75 ? 4.222 42.611 76.785 1.00 15.00 96 LEU B C 1
ATOM 2086 O O . LEU B 1 75 ? 4.649 42.725 77.937 1.00 13.92 96 LEU B O 1
ATOM 2091 N N . VAL B 1 76 ? 2.925 42.586 76.504 1.00 13.26 97 VAL B N 1
ATOM 2092 C CA . VAL B 1 76 ? 1.922 42.626 77.557 1.00 13.21 97 VAL B CA 1
ATOM 2093 C C . VAL B 1 76 ? 1.112 41.342 77.484 1.00 13.67 97 VAL B C 1
ATOM 2094 O O . VAL B 1 76 ? 0.418 41.098 76.499 1.00 13.63 97 VAL B O 1
ATOM 2098 N N . LEU B 1 77 ? 1.240 40.505 78.510 1.00 11.80 98 LEU B N 1
ATOM 2099 C CA . LEU B 1 77 ? 0.530 39.238 78.550 1.00 13.09 98 LEU B CA 1
ATOM 2100 C C . LEU B 1 77 ? -0.344 39.179 79.796 1.00 14.20 98 LEU B C 1
ATOM 2101 O O . LEU B 1 77 ? 0.053 39.672 80.859 1.00 15.32 98 LEU B O 1
ATOM 2106 N N . ASP B 1 78 ? -1.526 38.576 79.692 1.00 12.49 99 ASP B N 1
ATOM 2107 C CA . ASP B 1 78 ? -2.363 38.488 80.879 1.00 15.32 99 ASP B CA 1
ATOM 2108 C C . ASP B 1 78 ? -1.951 37.328 81.791 1.00 15.23 99 ASP B C 1
ATOM 2109 O O . ASP B 1 78 ? -1.262 36.404 81.365 1.00 13.56 99 ASP B O 1
ATOM 2114 N N . LYS B 1 79 ? -2.312 37.427 83.063 1.00 16.96 100 LYS B N 1
ATOM 2115 C CA . LYS B 1 79 ? -1.981 36.406 84.047 1.00 19.82 100 LYS B CA 1
ATOM 2116 C C . LYS B 1 79 ? -2.375 34.996 83.620 1.00 21.84 100 LYS B C 1
ATOM 2117 O O . LYS B 1 79 ? -1.623 34.043 83.859 1.00 21.83 100 LYS B O 1
ATOM 2123 N N . LYS B 1 80 ? -3.548 34.854 83.004 1.00 21.28 101 LYS B N 1
ATOM 2124 C CA . LYS B 1 80 ? -3.997 33.533 82.584 1.00 21.80 101 LYS B CA 1
ATOM 2125 C C . LYS B 1 80 ? -3.053 32.886 81.574 1.00 19.62 101 LYS B C 1
ATOM 2126 O O . LYS B 1 80 ? -2.656 31.733 81.744 1.00 20.24 101 LYS B O 1
ATOM 2132 N N . LEU B 1 81 ? -2.679 33.639 80.544 1.00 17.31 102 LEU B N 1
ATOM 2133 C CA . LEU B 1 81 ? -1.777 33.147 79.512 1.00 16.07 102 LEU B CA 1
ATOM 2134 C C . LEU B 1 81 ? -0.440 32.697 80.119 1.00 14.99 102 LEU B C 1
ATOM 2135 O O . LEU B 1 81 ? 0.054 31.610 79.816 1.00 15.57 102 LEU B O 1
ATOM 2140 N N . VAL B 1 82 ? 0.114 33.527 80.994 1.00 12.59 103 VAL B N 1
ATOM 2141 C CA . VAL B 1 82 ? 1.368 33.232 81.663 1.00 13.52 103 VAL B CA 1
ATOM 2142 C C . VAL B 1 82 ? 1.230 32.003 82.556 1.00 14.62 103 VAL B C 1
ATOM 2143 O O . VAL B 1 82 ? 2.131 31.162 82.618 1.00 15.87 103 VAL B O 1
ATOM 2147 N N . ALA B 1 83 ? 0.082 31.869 83.206 1.00 14.17 104 ALA B N 1
ATOM 2148 C CA . ALA B 1 83 ? -0.149 30.720 84.063 1.00 14.37 104 ALA B CA 1
ATOM 2149 C C . ALA B 1 83 ? -0.222 29.417 83.270 1.00 14.20 104 ALA B C 1
ATOM 2150 O O . ALA B 1 83 ? 0.290 28.401 83.733 1.00 15.61 104 ALA B O 1
ATOM 2152 N N . VAL B 1 84 ? -0.836 29.435 82.084 1.00 13.26 105 VAL B N 1
ATOM 2153 C CA . VAL B 1 84 ? -0.927 28.200 81.295 1.00 14.89 105 VAL B CA 1
ATOM 2154 C C . VAL B 1 84 ? 0.417 27.818 80.679 1.00 15.19 105 VAL B C 1
ATOM 2155 O O . VAL B 1 84 ? 0.770 26.637 80.647 1.00 16.94 105 VAL B O 1
ATOM 2159 N N . ILE B 1 85 ? 1.172 28.812 80.207 1.00 15.98 106 ILE B N 1
ATOM 2160 C CA . ILE B 1 85 ? 2.485 28.555 79.614 1.00 14.46 106 ILE B CA 1
ATOM 2161 C C . ILE B 1 85 ? 3.389 27.965 80.698 1.00 16.15 106 ILE B C 1
ATOM 2162 O O . ILE B 1 85 ? 4.141 27.023 80.443 1.00 16.29 106 ILE B O 1
ATOM 2167 N N . ALA B 1 86 ? 3.268 28.489 81.917 1.00 15.96 107 ALA B N 1
ATOM 2168 C CA . ALA B 1 86 ? 4.061 28.000 83.040 1.00 17.41 107 ALA B CA 1
ATOM 2169 C C . ALA B 1 86 ? 3.650 26.569 83.379 1.00 18.52 107 ALA B C 1
ATOM 2170 O O . ALA B 1 86 ? 4.492 25.732 83.704 1.00 18.59 107 ALA B O 1
ATOM 2172 N N . ASP B 1 87 ? 2.351 26.293 83.302 1.00 19.07 108 ASP B N 1
ATOM 2173 C CA . ASP B 1 87 ? 1.854 24.958 83.593 1.00 21.46 108 ASP B CA 1
ATOM 2174 C C . ASP B 1 87 ? 2.342 23.955 82.545 1.00 22.78 108 ASP B C 1
ATOM 2175 O O . ASP B 1 87 ? 2.739 22.835 82.879 1.00 21.61 108 ASP B O 1
ATOM 2180 N N . LEU B 1 88 ? 2.325 24.368 81.279 1.00 22.34 109 LEU B N 1
ATOM 2181 C CA . LEU B 1 88 ? 2.766 23.498 80.200 1.00 22.16 109 LEU B CA 1
ATOM 2182 C C . LEU B 1 88 ? 4.237 23.140 80.376 1.00 22.19 109 LEU B C 1
ATOM 2183 O O . LEU B 1 88 ? 4.619 21.982 80.206 1.00 21.49 109 LEU B O 1
ATOM 2204 N N . GLY B 1 91 ? 5.217 20.450 82.903 1.00 24.16 112 GLY B N 1
ATOM 2205 C CA . GLY B 1 91 ? 4.587 19.178 82.605 1.00 21.10 112 GLY B CA 1
ATOM 2206 C C . GLY B 1 91 ? 3.086 19.074 82.831 1.00 20.74 112 GLY B C 1
ATOM 2207 O O . GLY B 1 91 ? 2.558 17.968 82.858 1.00 21.25 112 GLY B O 1
ATOM 2208 N N . GLY B 1 92 ? 2.402 20.202 83.007 1.00 19.56 113 GLY B N 1
ATOM 2209 C CA . GLY B 1 92 ? 0.963 20.178 83.215 1.00 21.03 113 GLY B CA 1
ATOM 2210 C C . GLY B 1 92 ? 0.157 20.192 81.924 1.00 20.82 113 GLY B C 1
ATOM 2211 O O . GLY B 1 92 ? 0.723 20.294 80.838 1.00 20.62 113 GLY B O 1
ATOM 2212 N N . SER B 1 93 ? -1.167 20.110 82.042 1.00 23.10 114 SER B N 1
ATOM 2213 C CA . SER B 1 93 ? -2.055 20.101 80.873 1.00 25.21 114 SER B CA 1
ATOM 2214 C C . SER B 1 93 ? -2.361 21.484 80.290 1.00 26.08 114 SER B C 1
ATOM 2215 O O . SER B 1 93 ? -2.925 21.589 79.205 1.00 26.12 114 SER B O 1
ATOM 2218 N N . GLY B 1 94 ? -1.995 22.538 81.011 1.00 29.04 115 GLY B N 1
ATOM 2219 C CA . GLY B 1 94 ? -2.251 23.890 80.539 1.00 32.98 115 GLY B CA 1
ATOM 2220 C C . GLY B 1 94 ? -3.667 24.360 80.829 1.00 35.15 115 GLY B C 1
ATOM 2221 O O . GLY B 1 94 ? -4.031 25.492 80.512 1.00 35.80 115 GLY B O 1
ATOM 2222 N N . GLU B 1 95 ? -4.477 23.477 81.403 1.00 37.38 116 GLU B N 1
ATOM 2223 C CA . GLU B 1 95 ? -5.858 23.800 81.745 1.00 40.77 116 GLU B CA 1
ATOM 2224 C C . GLU B 1 95 ? -5.891 24.162 83.230 1.00 41.30 116 GLU B C 1
ATOM 2225 O O . GLU B 1 95 ? -6.322 23.373 84.069 1.00 42.74 116 GLU B O 1
ATOM 2231 N N . VAL B 1 96 ? -5.390 25.354 83.539 1.00 41.66 117 VAL B N 1
ATOM 2232 C CA . VAL B 1 96 ? -5.326 25.861 84.909 1.00 42.03 117 VAL B CA 1
ATOM 2233 C C . VAL B 1 96 ? -6.646 26.450 85.420 1.00 43.56 117 VAL B C 1
ATOM 2234 O O . VAL B 1 96 ? -7.393 27.094 84.673 1.00 43.11 117 VAL B O 1
ATOM 2238 N N . GLU B 1 97 ? -6.903 26.248 86.707 1.00 45.16 118 GLU B N 1
ATOM 2239 C CA . GLU B 1 97 ? -8.112 26.756 87.350 1.00 49.37 118 GLU B CA 1
ATOM 2240 C C . GLU B 1 97 ? -7.858 28.053 88.131 1.00 49.87 118 GLU B C 1
ATOM 2241 O O . GLU B 1 97 ? -8.793 28.686 88.629 1.00 48.81 118 GLU B O 1
ATOM 2247 N N . THR B 1 98 ? -6.592 28.449 88.221 1.00 50.62 119 THR B N 1
ATOM 2248 C CA . THR B 1 98 ? -6.215 29.666 88.934 1.00 51.15 119 THR B CA 1
ATOM 2249 C C . THR B 1 98 ? -5.205 30.458 88.113 1.00 49.68 119 THR B C 1
ATOM 2250 O O . THR B 1 98 ? -4.340 29.881 87.459 1.00 49.93 119 THR B O 1
ATOM 2254 N N . GLU B 1 99 ? -5.355 31.778 88.099 1.00 49.05 120 GLU B N 1
ATOM 2255 C CA . GLU B 1 99 ? -4.428 32.625 87.361 1.00 48.40 120 GLU B CA 1
ATOM 2256 C C . GLU B 1 99 ? -3.433 33.298 88.311 1.00 47.13 120 GLU B C 1
ATOM 2257 O O . GLU B 1 99 ? -2.869 34.344 88.001 1.00 47.74 120 GLU B O 1
ATOM 2263 N N . GLU B 1 100 ? -3.236 32.693 89.479 1.00 45.01 121 GLU B N 1
ATOM 2264 C CA . GLU B 1 100 ? -2.300 33.215 90.464 1.00 43.51 121 GLU B CA 1
ATOM 2265 C C . GLU B 1 100 ? -0.881 32.870 90.022 1.00 40.33 121 GLU B C 1
ATOM 2266 O O . GLU B 1 100 ? -0.601 31.735 89.622 1.00 40.06 121 GLU B O 1
ATOM 2272 N N . LEU B 1 101 ? 0.004 33.860 90.094 1.00 35.01 122 LEU B N 1
ATOM 2273 C CA . LEU B 1 101 ? 1.392 33.705 89.692 1.00 31.43 122 LEU B CA 1
ATOM 2274 C C . LEU B 1 101 ? 2.351 33.947 90.847 1.00 30.59 122 LEU B C 1
ATOM 2275 O O . LEU B 1 101 ? 1.995 34.562 91.853 1.00 31.00 122 LEU B O 1
ATOM 2280 N N . ASP B 1 102 ? 3.566 33.435 90.693 1.00 28.24 123 ASP B N 1
ATOM 2281 C CA . ASP B 1 102 ? 4.625 33.607 91.673 1.00 26.93 123 ASP B CA 1
ATOM 2282 C C . ASP B 1 102 ? 5.944 33.764 90.921 1.00 25.33 123 ASP B C 1
ATOM 2283 O O . ASP B 1 102 ? 5.977 33.674 89.695 1.00 25.40 123 ASP B O 1
ATOM 2288 N N . GLU B 1 103 ? 7.030 33.992 91.648 1.00 24.53 124 GLU B N 1
ATOM 2289 C CA . GLU B 1 103 ? 8.325 34.168 91.015 1.00 23.39 124 GLU B CA 1
ATOM 2290 C C . GLU B 1 103 ? 8.838 32.987 90.203 1.00 21.37 124 GLU B C 1
ATOM 2291 O O . GLU B 1 103 ? 9.544 33.186 89.216 1.00 19.44 124 GLU B O 1
ATOM 2297 N N . ILE B 1 104 ? 8.499 31.763 90.603 1.00 20.29 125 ILE B N 1
ATOM 2298 C CA . ILE B 1 104 ? 8.966 30.608 89.840 1.00 21.86 125 ILE B CA 1
ATOM 2299 C C . ILE B 1 104 ? 8.267 30.507 88.489 1.00 20.49 125 ILE B C 1
ATOM 2300 O O . ILE B 1 104 ? 8.902 30.189 87.491 1.00 20.18 125 ILE B O 1
ATOM 2305 N N . LYS B 1 105 ? 6.988 30.862 88.440 1.00 20.43 126 LYS B N 1
ATOM 2306 C CA . LYS B 1 105 ? 6.244 30.821 87.182 1.00 20.44 126 LYS B CA 1
ATOM 2307 C C . LYS B 1 105 ? 6.701 31.967 86.283 1.00 19.70 126 LYS B C 1
ATOM 2308 O O . LYS B 1 105 ? 6.754 31.842 85.052 1.00 17.71 126 LYS B O 1
ATOM 2314 N N . LEU B 1 106 ? 7.045 33.078 86.928 1.00 18.57 127 LEU B N 1
ATOM 2315 C CA . LEU B 1 106 ? 7.522 34.266 86.245 1.00 18.41 127 LEU B CA 1
ATOM 2316 C C . LEU B 1 106 ? 8.918 34.017 85.666 1.00 17.83 127 LEU B C 1
ATOM 2317 O O . LEU B 1 106 ? 9.234 34.479 84.569 1.00 17.08 127 LEU B O 1
ATOM 2322 N N . SER B 1 107 ? 9.743 33.272 86.399 1.00 16.93 128 SER B N 1
ATOM 2323 C CA . SER B 1 107 ? 11.088 32.949 85.934 1.00 16.16 128 SER B CA 1
ATOM 2324 C C . SER B 1 107 ? 10.993 31.919 84.819 1.00 17.11 128 SER B C 1
ATOM 2325 O O . SER B 1 107 ? 11.760 31.959 83.857 1.00 20.27 128 SER B O 1
ATOM 2328 N N . ALA B 1 108 ? 10.028 31.016 84.936 1.00 15.76 129 ALA B N 1
ATOM 2329 C CA . ALA B 1 108 ? 9.822 29.989 83.928 1.00 16.41 129 ALA B CA 1
ATOM 2330 C C . ALA B 1 108 ? 9.426 30.611 82.593 1.00 16.91 129 ALA B C 1
ATOM 2331 O O . ALA B 1 108 ? 10.079 30.377 81.584 1.00 17.86 129 ALA B O 1
ATOM 2333 N N . VAL B 1 109 ? 8.358 31.403 82.587 1.00 18.23 130 VAL B N 1
ATOM 2334 C CA . VAL B 1 109 ? 7.901 32.038 81.357 1.00 18.46 130 VAL B CA 1
ATOM 2335 C C . VAL B 1 109 ? 8.952 33.017 80.856 1.00 19.37 130 VAL B C 1
ATOM 2336 O O . VAL B 1 109 ? 9.127 33.179 79.652 1.00 19.59 130 VAL B O 1
ATOM 2340 N N . GLY B 1 110 ? 9.671 33.630 81.795 1.00 19.60 131 GLY B N 1
ATOM 2341 C CA . GLY B 1 110 ? 10.711 34.579 81.457 1.00 19.00 131 GLY B CA 1
ATOM 2342 C C . GLY B 1 110 ? 11.757 33.965 80.549 1.00 21.41 131 GLY B C 1
ATOM 2343 O O . GLY B 1 110 ? 12.142 34.574 79.543 1.00 21.26 131 GLY B O 1
ATOM 2344 N N . GLU B 1 111 ? 12.209 32.75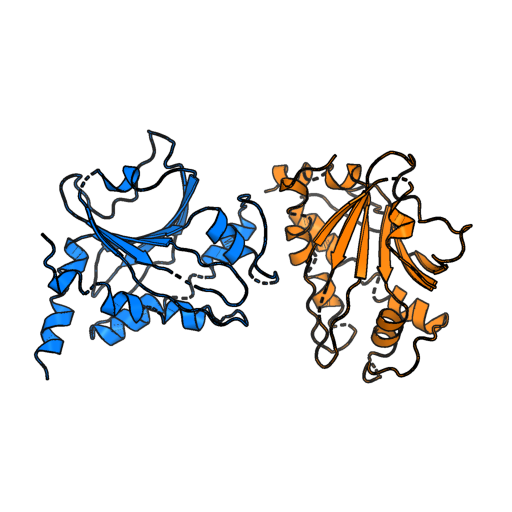7 80.884 1.00 21.46 132 GLU B N 1
ATOM 2345 C CA . GLU B 1 111 ? 13.206 32.081 80.067 1.00 24.31 132 GLU B CA 1
ATOM 2346 C C . GLU B 1 111 ? 12.624 31.607 78.733 1.00 24.30 132 GLU B C 1
ATOM 2347 O O . GLU B 1 111 ? 13.339 31.518 77.732 1.00 23.86 132 GLU B O 1
ATOM 2353 N N . ALA B 1 112 ? 11.318 31.361 78.706 1.00 23.18 133 ALA B N 1
ATOM 2354 C CA . ALA B 1 112 ? 10.651 30.946 77.478 1.00 24.90 133 ALA B CA 1
ATOM 2355 C C . ALA B 1 112 ? 10.602 32.150 76.520 1.00 25.68 133 ALA B C 1
ATOM 2356 O O . ALA B 1 112 ? 10.884 32.014 75.330 1.00 25.50 133 ALA B O 1
ATOM 2366 N N . ASN B 1 114 ? 12.615 34.721 76.499 1.00 27.13 135 ASN B N 1
ATOM 2367 C CA . ASN B 1 114 ? 13.988 34.977 76.075 1.00 27.49 135 ASN B CA 1
ATOM 2368 C C . ASN B 1 114 ? 14.351 34.034 74.925 1.00 29.51 135 ASN B C 1
ATOM 2369 O O . ASN B 1 114 ? 14.996 34.431 73.945 1.00 28.49 135 ASN B O 1
ATOM 2374 N N . GLN B 1 115 ? 13.915 32.786 75.062 1.00 30.19 136 GLN B N 1
ATOM 2375 C CA . GLN B 1 115 ? 14.153 31.749 74.069 1.00 32.36 136 GLN B CA 1
ATOM 2376 C C . GLN B 1 115 ? 13.486 32.080 72.738 1.00 31.46 136 GLN B C 1
ATOM 2377 O O . GLN B 1 115 ? 14.138 32.106 71.697 1.00 28.82 136 GLN B O 1
ATOM 2399 N N . GLY B 1 118 ? 14.544 35.538 71.154 1.00 29.53 139 GLY B N 1
ATOM 2400 C CA . GLY B 1 118 ? 15.897 35.461 70.632 1.00 29.73 139 GLY B CA 1
ATOM 2401 C C . GLY B 1 118 ? 15.848 34.844 69.245 1.00 29.67 139 GLY B C 1
ATOM 2402 O O . GLY B 1 118 ? 16.588 35.229 68.336 1.00 29.88 139 GLY B O 1
ATOM 2403 N N . SER B 1 119 ? 14.940 33.887 69.088 1.00 29.15 140 SER B N 1
ATOM 2404 C CA . SER B 1 119 ? 14.726 33.199 67.826 1.00 29.07 140 SER B CA 1
ATOM 2405 C C . SER B 1 119 ? 14.128 34.192 66.810 1.00 28.81 140 SER B C 1
ATOM 2406 O O . SER B 1 119 ? 14.512 34.213 65.636 1.00 30.10 140 SER B O 1
ATOM 2409 N N . ALA B 1 120 ? 13.222 35.042 67.285 1.00 26.49 141 ALA B N 1
ATOM 2410 C CA . ALA B 1 120 ? 12.584 36.059 66.455 1.00 23.50 141 ALA B CA 1
ATOM 2411 C C . ALA B 1 120 ? 13.563 37.166 66.021 1.00 21.97 141 ALA B C 1
ATOM 2412 O O . ALA B 1 120 ? 13.351 37.819 65.002 1.00 19.97 141 ALA B O 1
ATOM 2414 N N . ALA B 1 121 ? 14.604 37.400 66.822 1.00 21.10 142 ALA B N 1
ATOM 2415 C CA . ALA B 1 121 ? 15.621 38.411 66.512 1.00 19.49 142 ALA B CA 1
ATOM 2416 C C . ALA B 1 121 ? 16.470 37.897 65.350 1.00 19.49 142 ALA B C 1
ATOM 2417 O O . ALA B 1 121 ? 16.827 38.646 64.437 1.00 19.10 142 ALA B O 1
ATOM 2419 N N . THR B 1 122 ? 16.772 36.604 65.397 1.00 19.15 143 THR B N 1
ATOM 2420 C CA . THR B 1 122 ? 17.549 35.933 64.365 1.00 19.27 143 THR B CA 1
ATOM 2421 C C . THR B 1 122 ? 16.802 36.041 63.041 1.00 19.73 143 THR B C 1
ATOM 2422 O O . THR B 1 122 ? 17.404 36.282 61.994 1.00 21.18 143 THR B O 1
ATOM 2426 N N . SER B 1 123 ? 15.486 35.861 63.100 1.00 20.24 144 SER B N 1
ATOM 2427 C CA . SER B 1 123 ? 14.642 35.942 61.918 1.00 20.37 144 SER B CA 1
ATOM 2428 C C . SER B 1 123 ? 14.560 37.382 61.400 1.00 20.61 144 SER B C 1
ATOM 2429 O O . SER B 1 123 ? 14.636 37.618 60.190 1.00 19.33 144 SER B O 1
ATOM 2432 N N . LEU B 1 124 ? 14.446 38.337 62.320 1.00 20.77 145 LEU B N 1
ATOM 2433 C CA . LEU B 1 124 ? 14.371 39.754 61.959 1.00 22.53 145 LEU B CA 1
ATOM 2434 C C . LEU B 1 124 ? 15.658 40.219 61.285 1.00 23.25 145 LEU B C 1
ATOM 2435 O O . LEU B 1 124 ? 15.636 41.115 60.443 1.00 20.63 145 LEU B O 1
ATOM 2440 N N . SER B 1 125 ? 16.774 39.612 61.681 1.00 24.54 146 SER B N 1
ATOM 2441 C CA . SER B 1 125 ? 18.085 39.935 61.127 1.00 28.69 146 SER B CA 1
ATOM 2442 C C . SER B 1 125 ? 18.134 39.656 59.627 1.00 30.12 146 SER B C 1
ATOM 2443 O O . SER B 1 125 ? 18.546 40.503 58.836 1.00 30.45 146 SER B O 1
ATOM 2446 N N . GLU B 1 126 ? 17.723 38.451 59.253 1.00 31.93 147 GLU B N 1
ATOM 2447 C CA . GLU B 1 126 ? 17.702 38.028 57.862 1.00 34.35 147 GLU B CA 1
ATOM 2448 C C . GLU B 1 126 ? 16.798 38.925 57.019 1.00 33.03 147 GLU B C 1
ATOM 2449 O O . GLU B 1 126 ? 17.126 39.242 55.879 1.00 34.06 147 GLU B O 1
ATOM 2455 N N . LEU B 1 127 ? 15.683 39.359 57.599 1.00 31.59 148 LEU B N 1
ATOM 2456 C CA . LEU B 1 127 ? 14.720 40.213 56.906 1.00 30.26 148 LEU B CA 1
ATOM 2457 C C . LEU B 1 127 ? 15.158 41.665 56.726 1.00 29.52 148 LEU B C 1
ATOM 2458 O O . LEU B 1 127 ? 14.820 42.308 55.728 1.00 29.91 148 LEU B O 1
ATOM 2463 N N . LEU B 1 128 ? 15.900 42.181 57.699 1.00 28.39 149 LEU B N 1
ATOM 2464 C CA . LEU B 1 128 ? 16.368 43.562 57.666 1.00 26.75 149 LEU B CA 1
ATOM 2465 C C . LEU B 1 128 ? 17.805 43.718 57.175 1.00 26.46 149 LEU B C 1
ATOM 2466 O O . LEU B 1 128 ? 18.274 44.838 56.982 1.00 26.43 149 LEU B O 1
ATOM 2471 N N . GLY B 1 129 ? 18.496 42.594 56.987 1.00 24.99 150 GLY B N 1
ATOM 2472 C CA . GLY B 1 129 ? 19.868 42.616 56.507 1.00 25.80 150 GLY B CA 1
ATOM 2473 C C . GLY B 1 129 ? 20.956 43.050 57.476 1.00 27.13 150 GLY B C 1
ATOM 2474 O O . GLY B 1 129 ? 22.087 43.303 57.060 1.00 27.57 150 GLY B O 1
ATOM 2475 N N . ILE B 1 130 ? 20.625 43.150 58.759 1.00 28.27 151 ILE B N 1
ATOM 2476 C CA . ILE B 1 130 ? 21.589 43.556 59.783 1.00 27.83 151 ILE B CA 1
ATOM 2477 C C . ILE B 1 130 ? 21.544 42.586 60.954 1.00 28.26 151 ILE B C 1
ATOM 2478 O O . ILE B 1 130 ? 20.550 41.887 61.149 1.00 29.54 151 ILE B O 1
ATOM 2483 N N . THR B 1 131 ? 22.631 42.524 61.714 1.00 27.68 152 THR B N 1
ATOM 2484 C CA . THR B 1 131 ? 22.703 41.641 62.870 1.00 27.30 152 THR B CA 1
ATOM 2485 C C . THR B 1 131 ? 21.952 42.309 64.012 1.00 27.19 152 THR B C 1
ATOM 2486 O O . THR B 1 131 ? 22.344 43.374 64.483 1.00 27.55 152 THR B O 1
ATOM 2490 N N . ILE B 1 132 ? 20.851 41.693 64.422 1.00 24.90 153 ILE B N 1
ATOM 2491 C CA . ILE B 1 132 ? 20.034 42.228 65.494 1.00 24.35 153 ILE B CA 1
ATOM 2492 C C . ILE B 1 132 ? 20.121 41.335 66.728 1.00 24.67 153 ILE B C 1
ATOM 2493 O O . ILE B 1 132 ? 20.063 40.107 66.624 1.00 25.65 153 ILE B O 1
ATOM 2498 N N . ASN B 1 133 ? 20.325 41.959 67.886 1.00 24.21 154 ASN B N 1
ATOM 2499 C CA . ASN B 1 133 ? 20.417 41.237 69.153 1.00 24.25 154 ASN B CA 1
ATOM 2500 C C . ASN B 1 133 ? 19.577 41.877 70.251 1.00 23.14 154 ASN B C 1
ATOM 2501 O O . ASN B 1 133 ? 19.221 43.053 70.181 1.00 22.18 154 ASN B O 1
ATOM 2506 N N . ILE B 1 134 ? 19.245 41.081 71.258 1.00 23.38 155 ILE B N 1
ATOM 2507 C CA . ILE B 1 134 ? 18.445 41.560 72.373 1.00 23.57 155 ILE B CA 1
ATOM 2508 C C . ILE B 1 134 ? 19.036 41.226 73.737 1.00 24.30 155 ILE B C 1
ATOM 2509 O O . ILE B 1 134 ? 19.810 40.281 73.893 1.00 24.51 155 ILE B O 1
ATOM 2514 N N . SER B 1 135 ? 18.637 42.011 74.727 1.00 24.58 156 SER B N 1
ATOM 2515 C CA . SER B 1 135 ? 19.083 41.829 76.098 1.00 25.09 156 SER B CA 1
ATOM 2516 C C . SER B 1 135 ? 18.161 40.818 76.777 1.00 25.26 156 SER B C 1
ATOM 2517 O O . SER B 1 135 ? 17.111 40.459 76.238 1.00 25.28 156 SER B O 1
ATOM 2520 N N . PRO B 1 136 ? 18.571 40.298 77.942 1.00 25.06 157 PRO B N 1
ATOM 2521 C CA . PRO B 1 136 ? 17.687 39.346 78.616 1.00 25.97 157 PRO B CA 1
ATOM 2522 C C . PRO B 1 136 ? 16.409 40.123 79.012 1.00 25.67 157 PRO B C 1
ATOM 2523 O O . PRO B 1 136 ? 16.444 41.341 79.200 1.00 24.11 157 PRO B O 1
ATOM 2527 N N . PRO B 1 137 ? 15.265 39.434 79.107 1.00 26.50 158 PRO B N 1
ATOM 2528 C CA . PRO B 1 137 ? 14.006 40.099 79.462 1.00 27.13 158 PRO B CA 1
ATOM 2529 C C . PRO B 1 137 ? 13.826 40.558 80.908 1.00 27.46 158 PRO B C 1
ATOM 2530 O O . PRO B 1 137 ? 14.315 39.936 81.852 1.00 28.14 158 PRO B O 1
ATOM 2534 N N . LYS B 1 138 ? 13.139 41.683 81.056 1.00 26.66 159 LYS B N 1
ATOM 2535 C CA . LYS B 1 138 ? 12.827 42.234 82.360 1.00 27.93 159 LYS B CA 1
ATOM 2536 C C . LYS B 1 138 ? 11.347 41.896 82.552 1.00 27.62 159 LYS B C 1
ATOM 2537 O O . LYS B 1 138 ? 10.496 42.382 81.811 1.00 28.45 159 LYS B O 1
ATOM 2543 N N . VAL B 1 139 ? 11.057 40.982 83.471 1.00 26.77 160 VAL B N 1
ATOM 2544 C CA . VAL B 1 139 ? 9.679 40.591 83.740 1.00 26.11 160 VAL B CA 1
ATOM 2545 C C . VAL B 1 139 ? 9.141 41.361 84.944 1.00 26.43 160 VAL B C 1
ATOM 2546 O O . VAL B 1 139 ? 9.868 41.629 85.898 1.00 24.78 160 VAL B O 1
ATOM 2550 N N . GLU B 1 140 ? 7.869 41.735 84.884 1.00 28.32 161 GLU B N 1
ATOM 2551 C CA . GLU B 1 140 ? 7.242 42.494 85.959 1.00 30.66 161 GLU B CA 1
ATOM 2552 C C . GLU B 1 140 ? 5.730 42.430 85.860 1.00 30.11 161 GLU B C 1
ATOM 2553 O O . GLU B 1 140 ? 5.169 42.331 84.761 1.00 30.47 161 GLU B O 1
ATOM 2559 N N . ILE B 1 141 ? 5.076 42.428 87.016 1.00 27.89 162 ILE B N 1
ATOM 2560 C CA . ILE B 1 141 ? 3.625 42.443 87.050 1.00 27.86 162 ILE B CA 1
ATOM 2561 C C . ILE B 1 141 ? 3.294 43.904 87.308 1.00 27.46 162 ILE B C 1
ATOM 2562 O O . ILE B 1 141 ? 3.877 44.522 88.197 1.00 27.55 162 ILE B O 1
ATOM 2567 N N . LEU B 1 142 ? 2.429 44.473 86.475 1.00 26.63 163 LEU B N 1
ATOM 2568 C CA . LEU B 1 142 ? 2.044 45.875 86.607 1.00 25.93 163 LEU B CA 1
ATOM 2569 C C . LEU B 1 142 ? 0.535 46.038 86.709 1.00 23.30 163 LEU B C 1
ATOM 2570 O O . LEU B 1 142 ? -0.196 45.553 85.849 1.00 22.70 163 LEU B O 1
ATOM 2575 N N . ASN B 1 143 ? 0.071 46.725 87.750 1.00 19.90 164 ASN B N 1
ATOM 2576 C CA . ASN B 1 143 ? -1.366 46.953 87.921 1.00 19.01 164 ASN B CA 1
ATOM 2577 C C . ASN B 1 143 ? -1.773 48.167 87.098 1.00 18.35 164 ASN B C 1
ATOM 2578 O O . ASN B 1 143 ? -1.552 49.316 87.503 1.00 17.97 164 ASN B O 1
ATOM 2583 N N . PHE B 1 144 ? -2.386 47.897 85.951 1.00 15.11 165 PHE B N 1
ATOM 2584 C CA . PHE B 1 144 ? -2.828 48.948 85.051 1.00 14.75 165 PHE B CA 1
ATOM 2585 C C . PHE B 1 144 ? -4.000 49.754 85.597 1.00 14.84 165 PHE B C 1
ATOM 2586 O O . PHE B 1 144 ? -4.310 50.824 85.075 1.00 11.43 165 PHE B O 1
ATOM 2594 N N . ASP B 1 145 ? -4.636 49.236 86.651 1.00 17.37 166 ASP B N 1
ATOM 2595 C CA . ASP B 1 145 ? -5.783 49.894 87.285 1.00 19.12 166 ASP B CA 1
ATOM 2596 C C . ASP B 1 145 ? -5.376 50.876 88.373 1.00 19.76 166 ASP B C 1
ATOM 2597 O O . ASP B 1 145 ? -6.207 51.611 88.905 1.00 19.86 166 ASP B O 1
ATOM 2602 N N . ASP B 1 146 ? -4.095 50.849 88.719 1.00 20.60 167 ASP B N 1
ATOM 2603 C CA . ASP B 1 146 ? -3.523 51.753 89.707 1.00 21.41 167 ASP B CA 1
ATOM 2604 C C . ASP B 1 146 ? -3.123 52.990 88.890 1.00 21.99 167 ASP B C 1
ATOM 2605 O O . ASP B 1 146 ? -2.194 52.940 88.085 1.00 21.29 167 ASP B O 1
ATOM 2610 N N . PRO B 1 147 ? -3.844 54.109 89.069 1.00 23.35 168 PRO B N 1
ATOM 2611 C CA . PRO B 1 147 ? -3.535 55.335 88.323 1.00 23.82 168 PRO B CA 1
ATOM 2612 C C . PRO B 1 147 ? -2.107 55.872 88.400 1.00 24.13 168 PRO B C 1
ATOM 2613 O O . PRO B 1 147 ? -1.681 56.611 87.512 1.00 25.64 168 PRO B O 1
ATOM 2617 N N . ASN B 1 148 ? -1.344 55.449 89.405 1.00 25.07 169 ASN B N 1
ATOM 2618 C CA . ASN B 1 148 ? 0.037 55.916 89.554 1.00 25.49 169 ASN B CA 1
ATOM 2619 C C . ASN B 1 148 ? 1.096 55.069 88.834 1.00 25.61 169 ASN B C 1
ATOM 2620 O O . ASN B 1 148 ? 2.281 55.405 88.852 1.00 26.21 169 ASN B O 1
ATOM 2625 N N . THR B 1 149 ? 0.687 53.959 88.228 1.00 23.81 170 THR B N 1
ATOM 2626 C CA . THR B 1 149 ? 1.634 53.123 87.504 1.00 23.75 170 THR B CA 1
ATOM 2627 C C . THR B 1 149 ? 1.927 53.750 86.143 1.00 24.71 170 THR B C 1
ATOM 2628 O O . THR B 1 149 ? 1.106 54.487 85.594 1.00 22.90 170 THR B O 1
ATOM 2632 N N . GLN B 1 150 ? 3.108 53.468 85.607 1.00 25.90 171 GLN B N 1
ATOM 2633 C CA . GLN B 1 150 ? 3.500 54.032 84.321 1.00 27.79 171 GLN B CA 1
ATOM 2634 C C . GLN B 1 150 ? 3.910 52.936 83.358 1.00 26.62 171 GLN B C 1
ATOM 2635 O O . GLN B 1 150 ? 4.542 51.956 83.756 1.00 26.33 171 GLN B O 1
ATOM 2641 N N . PHE B 1 151 ? 3.547 53.099 82.092 1.00 23.51 172 PHE B N 1
ATOM 2642 C CA . PHE B 1 151 ? 3.914 52.115 81.087 1.00 22.37 172 PHE B CA 1
ATOM 2643 C C . PHE B 1 151 ? 5.400 52.320 80.778 1.00 21.67 172 PHE B C 1
ATOM 2644 O O . PHE B 1 151 ? 5.895 53.444 80.834 1.00 21.39 172 PHE B O 1
ATOM 2652 N N . PRO B 1 152 ? 6.148 51.229 80.539 1.00 22.21 173 PRO B N 1
ATOM 2653 C CA . PRO B 1 152 ? 7.577 51.350 80.229 1.00 23.74 173 PRO B CA 1
ATOM 2654 C C . PRO B 1 152 ? 7.826 52.391 79.127 1.00 25.60 173 PRO B C 1
ATOM 2655 O O . PRO B 1 152 ? 7.080 52.468 78.142 1.00 24.24 173 PRO B O 1
ATOM 2659 N N . PRO B 1 153 ? 8.877 53.214 79.295 1.00 26.62 174 PRO B N 1
ATOM 2660 C CA . PRO B 1 153 ? 9.256 54.274 78.358 1.00 27.49 174 PRO B CA 1
ATOM 2661 C C . PRO B 1 153 ? 9.700 53.808 76.973 1.00 27.53 174 PRO B C 1
ATOM 2662 O O . PRO B 1 153 ? 10.895 53.776 76.664 1.00 27.75 174 PRO B O 1
ATOM 2666 N N . VAL B 1 154 ? 8.730 53.442 76.144 1.00 27.67 175 VAL B N 1
ATOM 2667 C CA . VAL B 1 154 ? 9.024 53.014 74.786 1.00 29.03 175 VAL B CA 1
ATOM 2668 C C . VAL B 1 154 ? 9.498 54.262 74.051 1.00 30.36 175 VAL B C 1
ATOM 2669 O O . VAL B 1 154 ? 10.314 54.192 73.133 1.00 30.84 175 VAL B O 1
ATOM 2673 N N . THR B 1 155 ? 8.991 55.407 74.496 1.00 32.50 176 THR B N 1
ATOM 2674 C CA . THR B 1 155 ? 9.368 56.695 73.940 1.00 36.03 176 THR B CA 1
ATOM 2675 C C . THR B 1 155 ? 9.595 57.666 75.093 1.00 37.89 176 THR B C 1
ATOM 2676 O O . THR B 1 155 ? 8.857 57.662 76.086 1.00 37.31 176 THR B O 1
ATOM 2680 N N . ASP B 1 156 ? 10.626 58.491 74.942 1.00 39.99 177 ASP B N 1
ATOM 2681 C CA . ASP B 1 156 ? 11.002 59.497 75.928 1.00 41.86 177 ASP B CA 1
ATOM 2682 C C . ASP B 1 156 ? 10.014 60.663 75.908 1.00 41.89 177 ASP B C 1
ATOM 2683 O O . ASP B 1 156 ? 9.841 61.361 76.909 1.00 43.15 177 ASP B O 1
ATOM 2688 N N . ASN B 1 157 ? 9.383 60.870 74.754 1.00 40.54 178 ASN B N 1
ATOM 2689 C CA . ASN B 1 157 ? 8.420 61.950 74.560 1.00 38.96 178 ASN B CA 1
ATOM 2690 C C . ASN B 1 157 ? 6.982 61.432 74.655 1.00 38.53 178 ASN B C 1
ATOM 2691 O O . ASN B 1 157 ? 6.566 60.583 73.870 1.00 38.21 178 ASN B O 1
ATOM 2696 N N . PRO B 1 158 ? 6.194 61.972 75.599 1.00 38.14 179 PRO B N 1
ATOM 2697 C CA . PRO B 1 158 ? 4.794 61.580 75.816 1.00 37.44 179 PRO B CA 1
ATOM 2698 C C . PRO B 1 158 ? 3.863 61.870 74.639 1.00 36.29 179 PRO B C 1
ATOM 2699 O O . PRO B 1 158 ? 2.799 61.262 74.523 1.00 35.76 179 PRO B O 1
ATOM 2703 N N . GLU B 1 159 ? 4.268 62.785 73.764 1.00 35.24 180 GLU B N 1
ATOM 2704 C CA . GLU B 1 159 ? 3.442 63.150 72.619 1.00 34.56 180 GLU B CA 1
ATOM 2705 C C . GLU B 1 159 ? 3.655 62.345 71.338 1.00 33.71 180 GLU B C 1
ATOM 2706 O O . GLU B 1 159 ? 2.770 62.326 70.481 1.00 33.79 180 GLU B O 1
ATOM 2712 N N . LYS B 1 160 ? 4.815 61.709 71.169 1.00 32.08 181 LYS B N 1
ATOM 2713 C CA . LYS B 1 160 ? 5.012 60.926 69.950 1.00 31.82 181 LYS B CA 1
ATOM 2714 C C . LYS B 1 160 ? 4.331 59.566 69.968 1.00 29.90 181 LYS B C 1
ATOM 2715 O O . LYS B 1 160 ? 3.859 59.105 71.009 1.00 30.77 181 LYS B O 1
ATOM 2721 N N . ASP B 1 161 ? 4.277 58.932 68.803 1.00 27.97 182 ASP B N 1
ATOM 2722 C CA . ASP B 1 161 ? 3.573 57.670 68.665 1.00 25.32 182 ASP B CA 1
ATOM 2723 C C . ASP B 1 161 ? 4.262 56.335 68.872 1.00 23.35 182 ASP B C 1
ATOM 2724 O O . ASP B 1 161 ? 5.484 56.199 68.779 1.00 21.54 182 ASP B O 1
ATOM 2729 N N . VAL B 1 162 ? 3.408 55.342 69.092 1.00 21.74 183 VAL B N 1
ATOM 2730 C CA . VAL B 1 162 ? 3.790 53.973 69.342 1.00 21.38 183 VAL B CA 1
ATOM 2731 C C . VAL B 1 162 ? 2.851 53.033 68.582 1.00 21.17 183 VAL B C 1
ATOM 2732 O O . VAL B 1 162 ? 1.699 53.377 68.301 1.00 20.81 183 VAL B O 1
ATOM 2736 N N . ALA B 1 163 ? 3.356 51.859 68.216 1.00 20.19 184 ALA B N 1
ATOM 2737 C CA . ALA B 1 163 ? 2.538 50.871 67.521 1.00 18.44 184 ALA B CA 1
ATOM 2738 C C . ALA B 1 163 ? 2.154 49.784 68.508 1.00 18.36 184 ALA B C 1
ATOM 2739 O O . ALA B 1 163 ? 3.008 49.256 69.229 1.00 18.69 184 ALA B O 1
ATOM 2741 N N . VAL B 1 164 ? 0.857 49.508 68.590 1.00 17.35 185 VAL B N 1
ATOM 2742 C CA . VAL B 1 164 ? 0.352 48.459 69.465 1.00 16.36 185 VAL B CA 1
ATOM 2743 C C . VAL B 1 164 ? 0.032 47.294 68.541 1.00 17.27 185 VAL B C 1
ATOM 2744 O O . VAL B 1 164 ? -0.906 47.358 67.744 1.00 17.67 185 VAL B O 1
ATOM 2748 N N . VAL B 1 165 ? 0.850 46.250 68.613 1.00 17.13 186 VAL B N 1
ATOM 2749 C CA . VAL B 1 165 ? 0.672 45.079 67.763 1.00 16.76 186 VAL B CA 1
ATOM 2750 C C . VAL B 1 165 ? -0.034 43.936 68.482 1.00 18.32 186 VAL B C 1
ATOM 2751 O O . VAL B 1 165 ? 0.408 43.478 69.537 1.00 17.99 186 VAL B O 1
ATOM 2755 N N . GLU B 1 166 ? -1.139 43.474 67.905 1.00 20.56 187 GLU B N 1
ATOM 2756 C CA . GLU B 1 166 ? -1.884 42.368 68.489 1.00 21.44 187 GLU B CA 1
ATOM 2757 C C . GLU B 1 166 ? -1.384 41.040 67.915 1.00 22.25 187 GLU B C 1
ATOM 2758 O O . GLU B 1 166 ? -1.049 40.938 66.731 1.00 22.19 187 GLU B O 1
ATOM 2764 N N . PHE B 1 167 ? -1.300 40.036 68.779 1.00 21.43 188 PHE B N 1
ATOM 2765 C CA . PHE B 1 167 ? -0.870 38.704 68.380 1.00 21.13 188 PHE B CA 1
ATOM 2766 C C . PHE B 1 167 ? -1.871 37.673 68.867 1.00 21.57 188 PHE B C 1
ATOM 2767 O O . PHE B 1 167 ? -2.361 37.749 69.996 1.00 22.30 188 PHE B O 1
ATOM 2775 N N . GLU B 1 168 ? -2.211 36.730 68.003 1.00 23.26 189 GLU B N 1
ATOM 2776 C CA . GLU B 1 168 ? -3.116 35.666 68.403 1.00 24.44 189 GLU B CA 1
ATOM 2777 C C . GLU B 1 168 ? -2.235 34.434 68.547 1.00 22.84 189 GLU B C 1
ATOM 2778 O O . GLU B 1 168 ? -1.367 34.179 67.710 1.00 19.88 189 GLU B O 1
ATOM 2792 N N . GLU B 1 170 ? -2.347 30.377 69.098 1.00 26.75 191 GLU B N 1
ATOM 2793 C CA . GLU B 1 170 ? -3.088 29.127 69.115 1.00 28.77 191 GLU B CA 1
ATOM 2794 C C . GLU B 1 170 ? -2.145 28.066 69.668 1.00 27.70 191 GLU B C 1
ATOM 2795 O O . GLU B 1 170 ? -0.971 28.001 69.285 1.00 28.35 191 GLU B O 1
ATOM 2801 N N . ILE B 1 171 ? -2.631 27.320 70.654 1.00 26.19 192 ILE B N 1
ATOM 2802 C CA . ILE B 1 171 ? -1.860 26.254 71.285 1.00 23.63 192 ILE B CA 1
ATOM 2803 C C . ILE B 1 171 ? -2.689 24.978 71.171 1.00 25.08 192 ILE B C 1
ATOM 2804 O O . ILE B 1 171 ? -3.865 24.963 71.531 1.00 25.72 192 ILE B O 1
ATOM 2809 N N . GLU B 1 172 ? -2.081 23.921 70.645 1.00 26.76 193 GLU B N 1
ATOM 2810 C CA . GLU B 1 172 ? -2.757 22.639 70.459 1.00 28.69 193 GLU B 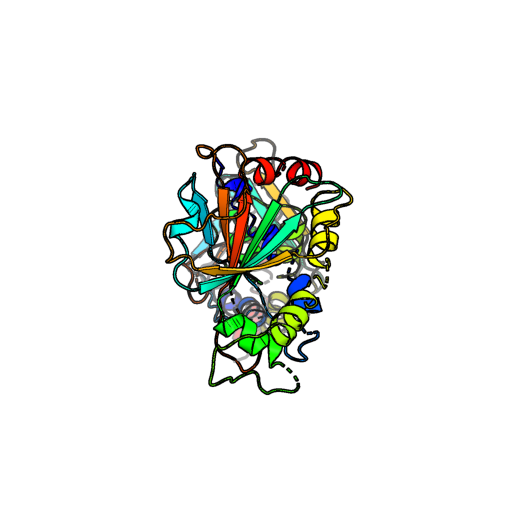CA 1
ATOM 2811 C C . GLU B 1 172 ? -3.487 22.148 71.714 1.00 28.76 193 GLU B C 1
ATOM 2812 O O . GLU B 1 172 ? -2.906 22.082 72.806 1.00 28.80 193 GLU B O 1
ATOM 2818 N N . GLY B 1 173 ? -4.778 21.857 71.548 1.00 27.47 194 GLY B N 1
ATOM 2819 C CA . GLY B 1 173 ? -5.602 21.366 72.638 1.00 26.16 194 GLY B CA 1
ATOM 2820 C C . GLY B 1 173 ? -6.148 22.419 73.583 1.00 27.17 194 GLY B C 1
ATOM 2821 O O . GLY B 1 173 ? -7.006 22.120 74.416 1.00 28.57 194 GLY B O 1
ATOM 2822 N N . LEU B 1 174 ? -5.672 23.652 73.455 1.00 26.15 195 LEU B N 1
ATOM 2823 C CA . LEU B 1 174 ? -6.119 24.730 74.324 1.00 26.98 195 LEU B CA 1
ATOM 2824 C C . LEU B 1 174 ? -6.815 25.857 73.566 1.00 27.87 195 LEU B C 1
ATOM 2825 O O . LEU B 1 174 ? -6.612 26.021 72.362 1.00 28.83 195 LEU B O 1
ATOM 2830 N N . PRO B 1 175 ? -7.679 26.627 74.254 1.00 28.27 196 PRO B N 1
ATOM 2831 C CA . PRO B 1 175 ? -8.383 27.736 73.594 1.00 30.23 196 PRO B CA 1
ATOM 2832 C C . PRO B 1 175 ? -7.467 28.927 73.291 1.00 30.88 196 PRO B C 1
ATOM 2833 O O . PRO B 1 175 ? -6.447 29.116 73.947 1.00 31.61 196 PRO B O 1
ATOM 2837 N N . LYS B 1 176 ? -7.840 29.707 72.278 1.00 32.12 197 LYS B N 1
ATOM 2838 C CA . LYS B 1 176 ? -7.089 30.887 71.830 1.00 31.63 197 LYS B CA 1
ATOM 2839 C C . LYS B 1 176 ? -6.693 31.882 72.919 1.00 29.53 197 LYS B C 1
ATOM 2840 O O . LYS B 1 176 ? -7.395 32.049 73.914 1.00 29.10 197 LYS B O 1
ATOM 2846 N N . SER B 1 177 ? -5.592 32.584 72.669 1.00 28.40 198 SER B N 1
ATOM 2847 C CA . SER B 1 177 ? -5.059 33.599 73.574 1.00 27.92 198 SER B CA 1
ATOM 2848 C C . SER B 1 177 ? -4.518 34.738 72.724 1.00 27.22 198 SER B C 1
ATOM 2849 O O . SER B 1 177 ? -4.121 34.533 71.577 1.00 27.92 198 SER B O 1
ATOM 2852 N N . LYS B 1 178 ? -4.482 35.935 73.291 1.00 26.24 199 LYS B N 1
ATOM 2853 C CA . LYS B 1 178 ? -3.936 37.079 72.576 1.00 26.66 199 LYS B CA 1
ATOM 2854 C C . LYS B 1 178 ? -3.001 37.862 73.493 1.00 24.72 199 LYS B C 1
ATOM 2855 O O . LYS B 1 178 ? -3.212 37.913 74.704 1.00 25.83 199 LYS B O 1
ATOM 2861 N N . PHE B 1 179 ? -1.907 38.363 72.930 1.00 20.16 200 PHE B N 1
ATOM 2862 C CA . PHE B 1 179 ? -0.968 39.176 73.695 1.00 17.83 200 PHE B CA 1
ATOM 2863 C C . PHE B 1 179 ? -0.579 40.386 72.849 1.00 16.67 200 PHE B C 1
ATOM 2864 O O . PHE B 1 179 ? -0.951 40.468 71.679 1.00 17.26 200 PHE B O 1
ATOM 2872 N N . TYR B 1 180 ? 0.127 41.341 73.445 1.00 13.64 201 TYR B N 1
ATOM 2873 C CA . TYR B 1 180 ? 0.485 42.555 72.736 1.00 12.03 201 TYR B CA 1
ATOM 2874 C C . TYR B 1 180 ? 1.943 42.930 72.770 1.00 12.20 201 TYR B C 1
ATOM 2875 O O . TYR B 1 180 ? 2.677 42.571 73.687 1.00 11.01 201 TYR B O 1
ATOM 2884 N N . GLN B 1 181 ? 2.347 43.662 71.742 1.00 13.30 202 GLN B N 1
ATOM 2885 C CA . GLN B 1 181 ? 3.700 44.149 71.635 1.00 14.90 202 GLN B CA 1
ATOM 2886 C C . GLN B 1 181 ? 3.613 45.637 71.420 1.00 15.15 202 GLN B C 1
ATOM 2887 O O . GLN B 1 181 ? 2.811 46.108 70.613 1.00 17.00 202 GLN B O 1
ATOM 2893 N N . VAL B 1 182 ? 4.416 46.379 72.170 1.00 14.82 203 VAL B N 1
ATOM 2894 C CA . VAL B 1 182 ? 4.449 47.819 72.049 1.00 15.60 203 VAL B CA 1
ATOM 2895 C C . VAL B 1 182 ? 5.854 48.280 71.657 1.00 17.05 203 VAL B C 1
ATOM 2896 O O . VAL B 1 182 ? 6.842 47.942 72.316 1.00 17.05 203 VAL B O 1
ATOM 2900 N N . ILE B 1 183 ? 5.924 49.006 70.541 1.00 18.29 204 ILE B N 1
ATOM 2901 C CA . ILE B 1 183 ? 7.167 49.547 69.989 1.00 18.62 204 ILE B CA 1
ATOM 2902 C C . ILE B 1 183 ? 6.952 50.983 69.509 1.00 19.53 204 ILE B C 1
ATOM 2903 O O . ILE B 1 183 ? 5.839 51.372 69.148 1.00 20.11 204 ILE B O 1
ATOM 2908 N N . SER B 1 184 ? 8.019 51.773 69.491 1.00 19.12 205 SER B N 1
ATOM 2909 C CA . SER B 1 184 ? 7.894 53.157 69.058 1.00 19.55 205 SER B CA 1
ATOM 2910 C C . SER B 1 184 ? 7.708 53.291 67.547 1.00 17.67 205 SER B C 1
ATOM 2911 O O . SER B 1 184 ? 8.172 52.452 66.771 1.00 18.28 205 SER B O 1
ATOM 2914 N N . ALA B 1 185 ? 7.014 54.349 67.145 1.00 17.04 206 ALA B N 1
ATOM 2915 C CA . ALA B 1 185 ? 6.778 54.629 65.735 1.00 17.98 206 ALA B CA 1
ATOM 2916 C C . ALA B 1 185 ? 8.108 54.860 65.026 1.00 18.07 206 ALA B C 1
ATOM 2917 O O . ALA B 1 185 ? 8.267 54.450 63.880 1.00 17.90 206 ALA B O 1
ATOM 2919 N N . ASP B 1 186 ? 9.052 55.507 65.718 1.00 19.28 207 ASP B N 1
ATOM 2920 C CA . ASP B 1 186 ? 10.383 55.784 65.179 1.00 23.14 207 ASP B CA 1
ATOM 2921 C C . ASP B 1 186 ? 11.056 54.484 64.777 1.00 22.13 207 ASP B C 1
ATOM 2922 O O . ASP B 1 186 ? 11.615 54.370 63.693 1.00 22.26 207 ASP B O 1
ATOM 2927 N N . LEU B 1 187 ? 10.980 53.504 65.668 1.00 21.68 208 LEU B N 1
ATOM 2928 C CA . LEU B 1 187 ? 11.575 52.194 65.458 1.00 21.04 208 LEU B CA 1
ATOM 2929 C C . LEU B 1 187 ? 10.945 51.497 64.253 1.00 19.60 208 LEU B C 1
ATOM 2930 O O . LEU B 1 187 ? 11.647 50.872 63.457 1.00 19.63 208 LEU B O 1
ATOM 2935 N N . VAL B 1 188 ? 9.628 51.618 64.115 1.00 18.69 209 VAL B N 1
ATOM 2936 C CA . VAL B 1 188 ? 8.919 51.010 62.988 1.00 18.92 209 VAL B CA 1
ATOM 2937 C C . VAL B 1 188 ? 9.381 51.638 61.679 1.00 20.20 209 VAL B C 1
ATOM 2938 O O . VAL B 1 188 ? 9.617 50.940 60.697 1.00 20.15 209 VAL B O 1
ATOM 2942 N N . LYS B 1 189 ? 9.581 52.951 61.699 1.00 23.50 210 LYS B N 1
ATOM 2943 C CA . LYS B 1 189 ? 10.029 53.685 60.522 1.00 27.75 210 LYS B CA 1
ATOM 2944 C C . LYS B 1 189 ? 11.454 53.288 60.135 1.00 28.14 210 LYS B C 1
ATOM 2945 O O . LYS B 1 189 ? 11.784 53.190 58.952 1.00 28.50 210 LYS B O 1
ATOM 2951 N N . LYS B 1 190 ? 12.286 53.064 61.147 1.00 29.41 211 LYS B N 1
ATOM 2952 C CA . LYS B 1 190 ? 13.676 52.675 60.960 1.00 30.11 211 LYS B CA 1
ATOM 2953 C C . LYS B 1 190 ? 13.739 51.265 60.379 1.00 30.77 211 LYS B C 1
ATOM 2954 O O . LYS B 1 190 ? 14.512 51.005 59.457 1.00 29.83 211 LYS B O 1
ATOM 2968 N N . TYR B 1 192 ? 11.459 49.736 58.646 1.00 31.18 213 TYR B N 1
ATOM 2969 C CA . TYR B 1 192 ? 10.927 49.794 57.292 1.00 30.50 213 TYR B CA 1
ATOM 2970 C C . TYR B 1 192 ? 11.972 50.248 56.270 1.00 30.94 213 TYR B C 1
ATOM 2971 O O . TYR B 1 192 ? 11.938 49.823 55.116 1.00 32.30 213 TYR B O 1
ATOM 2980 N N . GLU B 1 193 ? 12.898 51.103 56.693 1.00 31.32 214 GLU B N 1
ATOM 2981 C CA . GLU B 1 193 ? 13.957 51.580 55.806 1.00 32.97 214 GLU B CA 1
ATOM 2982 C C . GLU B 1 193 ? 14.923 50.443 55.475 1.00 32.16 214 GLU B C 1
ATOM 2983 O O . GLU B 1 193 ? 15.294 50.261 54.316 1.00 32.35 214 GLU B O 1
ATOM 2989 N N . TYR B 1 194 ? 15.345 49.703 56.500 1.00 30.23 215 TYR B N 1
ATOM 2990 C CA . TYR B 1 194 ? 16.252 48.572 56.312 1.00 29.62 215 TYR B CA 1
ATOM 2991 C C . TYR B 1 194 ? 15.543 47.493 55.503 1.00 29.53 215 TYR B C 1
ATOM 2992 O O . TYR B 1 194 ? 16.150 46.831 54.653 1.00 29.93 215 TYR B O 1
ATOM 3001 N N . PHE B 1 195 ? 14.259 47.311 55.798 1.00 28.21 216 PHE B N 1
ATOM 3002 C CA . PHE B 1 195 ? 13.432 46.314 55.133 1.00 28.72 216 PHE B CA 1
ATOM 3003 C C . PHE B 1 195 ? 13.316 46.530 53.626 1.00 30.17 216 PHE B C 1
ATOM 3004 O O . PHE B 1 195 ? 13.492 45.592 52.853 1.00 28.63 216 PHE B O 1
ATOM 3012 N N . THR B 1 196 ? 13.000 47.753 53.211 1.00 32.42 217 THR B N 1
ATOM 3013 C CA . THR B 1 196 ? 12.865 48.033 51.786 1.00 35.11 217 THR B CA 1
ATOM 3014 C C . THR B 1 196 ? 14.201 47.992 51.051 1.00 36.86 217 THR B C 1
ATOM 3015 O O . THR B 1 196 ? 14.249 47.659 49.867 1.00 36.85 217 THR B O 1
ATOM 3019 N N . LYS B 1 197 ? 15.284 48.285 51.766 1.00 39.40 218 LYS B N 1
ATOM 3020 C CA . LYS B 1 197 ? 16.624 48.243 51.185 1.00 42.29 218 LYS B CA 1
ATOM 3021 C C . LYS B 1 197 ? 17.005 46.782 50.902 1.00 43.59 218 LYS B C 1
ATOM 3022 O O . LYS B 1 197 ? 17.613 46.475 49.876 1.00 43.76 218 LYS B O 1
ATOM 3028 N N . LYS B 1 198 ? 16.629 45.892 51.819 1.00 45.02 219 LYS B N 1
ATOM 3029 C CA . LYS B 1 198 ? 16.899 44.462 51.693 1.00 46.10 219 LYS B CA 1
ATOM 3030 C C . LYS B 1 198 ? 15.986 43.813 50.663 1.00 46.95 219 LYS B C 1
ATOM 3031 O O . LYS B 1 198 ? 16.449 43.153 49.731 1.00 47.48 219 LYS B O 1
ATOM 3037 N N . GLN B 1 199 ? 14.684 43.988 50.858 1.00 47.75 220 GLN B N 1
ATOM 3038 C CA . GLN B 1 199 ? 13.678 43.447 49.953 1.00 49.12 220 GLN B CA 1
ATOM 3039 C C . GLN B 1 199 ? 13.555 44.288 48.675 1.00 50.23 220 GLN B C 1
ATOM 3040 O O . GLN B 1 199 ? 12.522 44.158 47.977 1.00 52.09 220 GLN B O 1
#

Secondary structure (DSSP, 8-state):
----HHHH--HHHHHH--HHHHHH---SS-B-----EEEEE---SGGG--SEEEEEEEEEESS--EEEEEEEEHHHHHHHHH----S--------HHHHHHHHH----HHHHHHHHHHTS--EEPPPEEEEEETTSTT-----SSSSTTS-EEEEEE--BTTS----EEEEEEHHHHH--HHHHHHHH--/---HHHH--HHHHHH--HHHHHH---SS-B------EEEE---GGGG--SEEEEEEEEEEESS-SEEEEEEEHHHHHHHHH----S--S-----HHHHHHHHH----HHHHHHHHHHTS--EEPPPEEEEEETTSTT-----S-SSTTS-EEEEEE--BTTB----EEEEEEHHHHH--HHHHHH-

Sequence (376 aa):
AVLTPEEKDIGEIGNIAGSAATTLSILGRDIHITVPTVREEKKNVKSDFSGEQVVVSVEYTEGLEGLNVLVLDKKLVAVIADLGGSGEVETEELDEIKLSAVGEANQGSAATSLSELLGITINISPPKVEILNFDDPNTQFPPVTDNPEKDVAVVEFEEIEGLPKSKFYQVISADLVKKYEYFTKKQSEAVLTPEEKDIGEIGNIAGSAATTLSILGRDIHITVPTVREEKKNVKSDFSGEQVVVSVEYTEGLEGLNVLVLDKKLVAVIADLGGSGEVETEELDEIKLSAVGEANQGSAATSLSELLGITINISPPKVEILNFDDPNTQFPPVTDNPEKDVAVVEFEEIEGLPKSKFYQVISADLVKKYEYFTKKQ

Foldseek 3Di:
DDDDPVLQVVQVLVQQLLQLQVLLVCAVWHGHKGWPDKDKDFLCPLVVDAFKWKKKWKAKDFLFGFIKIKIGHLLQLQLQLQSCHPSPDDDSDDDPSSQVSVLVSLSVSSQVRVCVQLVHHMDIDRIDMDMFHSHDVPDDDPCLDDDRGFMKMKIKMWDIPPDDIDIMIMIHGVVRSVSVVSNVVVVVVD/DDDVVLQVVQVLQQFLLQLQVLLVCLVWRGHKGWPGKDKDFLPVLVVDAFKWKKKWKAKDFDAGFIKIKTFGLLVLVLSLQSCHPSPDPDSDDDPVSQVSVQVSCSQSSQVRVCLQLVHRIGMDRIDMDIFHSHPVPDDDPCRDPDRGFMKMKIKMKDTPPDDMGIMIMIHGPVRSVCVVSNVVND

B-factor: mean 27.66, std 10.61, range [7.06, 91.17]

Solvent-accessible surface area: 18879 Å² total

Nearest PDB structures (foldseek):
  4hyn-assembly2_B  TM=9.829E-01  e=3.246E-31  Thermotoga maritima MSB8
  8t8o-assembly1_C  TM=7.790E-01  e=8.348E-09  Salmonella enterica subsp. enterica serovar Typhimurium
  8wiw-assembly1_S  TM=7.845E-01  e=2.036E-08  Salmonella enterica subsp. enterica serovar Typhimurium str. LT2
  4fq0-assembly1_B  TM=7.352E-01  e=1.343E-08  Helicobacter pylori 26695
  7dm9-assembly1_A  TM=7.143E-01  e=3.087E-08  Vibrio alginolyticus

CATH classification: 3.40.1550.10